Protein AF-0000000069393567 (afdb_homodimer)

Sequence (370 aa):
MKKTCIMVYGRFNPVHIGHANIFGTGLTMSYSIPNSELKIFVSTTQDKGNNPLPYEIKVQMIKDYFPAFRQYIQAEQGETLFTTLEILNAEYDNLILLCGSDRFVHFESVLKKYNGTLYSFDNIDVINMGERGTSPYSSTVMRDAVKRNDIETFSYCLPGNDIKLNMEYFDIISTYMGVKNVIQSMKKTCIMVYGRFNPVHIGHANIFGTGLTMSYSIPNSELKIFVSTTQDKGNNPLPYEIKVQMIKDYFPAFRQYIQAEQGETLFTTLEILNAEYDNLILLCGSDRFVHFESVLKKYNGTLYSFDNIDVINMGERGTSPYSSTVMRDAVKRNDIETFSYCLPGNDIKLNMEYFDIISTYMGVKNVIQS

Structure (mmCIF, N/CA/C/O backbone):
data_AF-0000000069393567-model_v1
#
loop_
_entity.id
_entity.type
_entity.pdbx_description
1 polymer Cytitidyltransferase
#
loop_
_atom_site.group_PDB
_atom_site.id
_atom_site.type_symbol
_atom_site.label_atom_id
_atom_site.label_alt_id
_atom_site.label_comp_id
_atom_site.label_asym_id
_atom_site.label_entity_id
_atom_site.label_seq_id
_atom_site.pdbx_PDB_ins_code
_atom_site.Cartn_x
_atom_site.Cartn_y
_atom_site.Cartn_z
_atom_site.occupancy
_atom_site.B_iso_or_equiv
_atom_site.auth_seq_id
_atom_site.auth_comp_id
_atom_site.auth_asym_id
_atom_site.auth_atom_id
_atom_site.pdbx_PDB_model_num
ATOM 1 N N . MET A 1 1 ? 24.703 7.055 3.318 1 77.69 1 MET A N 1
ATOM 2 C CA . MET A 1 1 ? 23.703 7.047 2.25 1 77.69 1 MET A CA 1
ATOM 3 C C . MET A 1 1 ? 22.562 8 2.564 1 77.69 1 MET A C 1
ATOM 5 O O . MET A 1 1 ? 22.203 8.195 3.73 1 77.69 1 MET A O 1
ATOM 9 N N . LYS A 1 2 ? 22.094 8.836 1.583 1 90.81 2 LYS A N 1
ATOM 10 C CA . LYS A 1 2 ? 21.062 9.844 1.787 1 90.81 2 LYS A CA 1
ATOM 11 C C . LYS A 1 2 ? 19.719 9.195 2.152 1 90.81 2 LYS A C 1
ATOM 13 O O . LYS A 1 2 ? 19.359 8.156 1.597 1 90.81 2 LYS A O 1
ATOM 18 N N . LYS A 1 3 ? 19.172 9.773 3.205 1 96.31 3 LYS A N 1
ATOM 19 C CA . LYS A 1 3 ? 17.891 9.266 3.686 1 96.31 3 LYS A CA 1
ATOM 20 C C . LYS A 1 3 ? 16.734 10.109 3.158 1 96.31 3 LYS A C 1
ATOM 22 O O . LYS A 1 3 ? 16.828 11.344 3.129 1 96.31 3 LYS A O 1
ATOM 27 N N . THR A 1 4 ? 15.688 9.445 2.65 1 97.56 4 THR A N 1
ATOM 28 C CA . THR A 1 4 ? 14.539 10.133 2.086 1 97.56 4 THR A CA 1
ATOM 29 C C . THR A 1 4 ? 13.289 9.867 2.922 1 97.56 4 THR A C 1
ATOM 31 O O . THR A 1 4 ? 13.016 8.727 3.295 1 97.56 4 THR A O 1
ATOM 34 N N . CYS A 1 5 ? 12.562 10.961 3.279 1 98.38 5 CYS A N 1
ATOM 35 C CA . CYS A 1 5 ? 11.258 10.844 3.914 1 98.38 5 CYS A CA 1
ATOM 36 C C . CYS A 1 5 ? 10.141 10.945 2.887 1 98.38 5 CYS A C 1
ATOM 38 O O . CYS A 1 5 ? 10.039 11.945 2.174 1 98.38 5 CYS A O 1
ATOM 40 N N . ILE A 1 6 ? 9.398 9.891 2.762 1 98.19 6 ILE A N 1
ATOM 41 C CA . ILE A 1 6 ? 8.125 9.961 2.055 1 98.19 6 ILE A CA 1
ATOM 42 C C . ILE A 1 6 ? 7.016 10.367 3.025 1 98.19 6 ILE A C 1
ATOM 44 O O . ILE A 1 6 ? 6.625 9.578 3.893 1 98.19 6 ILE A O 1
ATOM 48 N N . MET A 1 7 ? 6.52 11.562 2.82 1 98.12 7 MET A N 1
ATOM 49 C CA . MET A 1 7 ? 5.637 12.148 3.828 1 98.12 7 MET A CA 1
ATOM 50 C C . MET A 1 7 ? 4.211 12.266 3.299 1 98.12 7 MET A C 1
ATOM 52 O O . MET A 1 7 ? 3.996 12.742 2.186 1 98.12 7 MET A O 1
ATOM 56 N N . VAL A 1 8 ? 3.309 11.727 4.07 1 96.44 8 VAL A N 1
ATOM 57 C CA . VAL A 1 8 ? 1.892 12.047 3.928 1 96.44 8 VAL A CA 1
ATOM 58 C C . VAL A 1 8 ? 1.452 12.969 5.062 1 96.44 8 VAL A C 1
ATOM 60 O O . VAL A 1 8 ? 1.708 12.688 6.234 1 96.44 8 VAL A O 1
ATOM 63 N N . TYR A 1 9 ? 0.891 14.125 4.703 1 94.31 9 TYR A N 1
ATOM 64 C CA . TYR A 1 9 ? 0.371 15.086 5.664 1 94.31 9 TYR A CA 1
ATOM 65 C C . TYR A 1 9 ? -1.072 15.453 5.344 1 94.31 9 TYR A C 1
ATOM 67 O O . TYR A 1 9 ? -1.372 15.906 4.234 1 94.31 9 TYR A O 1
ATOM 75 N N . GLY A 1 10 ? -1.938 15.219 6.316 1 92.5 10 GLY A N 1
ATOM 76 C CA . GLY A 1 10 ? -3.338 15.516 6.055 1 92.5 10 GLY A CA 1
ATOM 77 C C . GLY A 1 10 ? -4.102 15.945 7.293 1 92.5 10 GLY A C 1
ATOM 78 O O . GLY A 1 10 ? -3.676 15.664 8.414 1 92.5 10 GLY A O 1
ATOM 79 N N . ARG A 1 11 ? -5.18 16.625 7.031 1 92.44 11 ARG A N 1
ATOM 80 C CA . ARG A 1 11 ? -6.062 17.016 8.125 1 92.44 11 ARG A CA 1
ATOM 81 C C . ARG A 1 11 ? -6.891 15.828 8.609 1 92.44 11 ARG A C 1
ATOM 83 O O . ARG A 1 11 ? -7.199 15.727 9.805 1 92.44 11 ARG A O 1
ATOM 90 N N . PHE A 1 12 ? -7.375 15.008 7.695 1 94.62 12 PHE A N 1
ATOM 91 C CA . PHE A 1 12 ? -8.125 13.797 8.031 1 94.62 12 PHE A CA 1
ATOM 92 C C . PHE A 1 12 ? -9.266 14.117 8.984 1 94.62 12 PHE A C 1
ATOM 94 O O . PHE A 1 12 ? -9.398 13.477 10.031 1 94.62 12 PHE A O 1
ATOM 101 N N . ASN A 1 13 ? -10.156 15.031 8.445 1 96 13 ASN A N 1
ATOM 102 C CA . ASN A 1 13 ? -11.18 15.586 9.328 1 96 13 ASN A CA 1
ATOM 103 C C . ASN A 1 13 ? -12.578 15.336 8.781 1 96 13 ASN A C 1
ATOM 105 O O . ASN A 1 13 ? -13.359 16.281 8.602 1 96 13 ASN A O 1
ATOM 109 N N . PRO A 1 14 ? -12.969 14.117 8.594 1 96.62 14 PRO A N 1
ATOM 110 C CA . PRO A 1 14 ? -12.266 12.891 8.969 1 96.62 14 PRO A CA 1
ATOM 111 C C . PRO A 1 14 ? -11.578 12.219 7.781 1 96.62 14 PRO A C 1
ATOM 113 O O . PRO A 1 14 ? -11.633 12.734 6.66 1 96.62 14 PRO A O 1
ATOM 116 N N . VAL A 1 15 ? -10.844 11.117 8.031 1 95.94 15 VAL A N 1
ATOM 117 C CA . VAL A 1 15 ? -10.281 10.258 7 1 95.94 15 VAL A CA 1
ATOM 118 C C . VAL A 1 15 ? -11.414 9.602 6.203 1 95.94 15 VAL A C 1
ATOM 120 O O . VAL A 1 15 ? -12.508 9.398 6.727 1 95.94 15 VAL A O 1
ATOM 123 N N . HIS A 1 16 ? -11.188 9.305 4.973 1 94.62 16 HIS A N 1
ATOM 124 C CA . HIS A 1 16 ? -12.148 8.633 4.102 1 94.62 16 HIS A CA 1
ATOM 125 C C . HIS A 1 16 ? -11.438 7.719 3.105 1 94.62 16 HIS A C 1
ATOM 127 O O . HIS A 1 16 ? -10.211 7.684 3.051 1 94.62 16 HIS A O 1
ATOM 133 N N . ILE A 1 17 ? -12.227 7.023 2.352 1 92.81 17 ILE A N 1
ATOM 134 C CA . ILE A 1 17 ? -11.734 5.938 1.507 1 92.81 17 ILE A CA 1
ATOM 135 C C . ILE A 1 17 ? -10.781 6.496 0.454 1 92.81 17 ILE A C 1
ATOM 137 O O . ILE A 1 17 ? -9.836 5.82 0.046 1 92.81 17 ILE A O 1
ATOM 141 N N . GLY A 1 18 ? -10.969 7.691 0.024 1 89.75 18 GLY A N 1
ATOM 142 C CA . GLY A 1 18 ? -10.109 8.32 -0.965 1 89.75 18 GLY A CA 1
ATOM 143 C C . GLY A 1 18 ? -8.664 8.438 -0.509 1 89.75 18 GLY A C 1
ATOM 144 O O . GLY A 1 18 ? -7.758 8.578 -1.331 1 89.75 18 GLY A O 1
ATOM 145 N N . HIS A 1 19 ? -8.422 8.328 0.797 1 91.88 19 HIS A N 1
ATOM 146 C CA . HIS A 1 19 ? -7.074 8.469 1.333 1 91.88 19 HIS A CA 1
ATOM 147 C C . HIS A 1 19 ? -6.277 7.184 1.166 1 91.88 19 HIS A C 1
ATOM 149 O O . HIS A 1 19 ? -5.051 7.188 1.296 1 91.88 19 HIS A O 1
ATOM 155 N N . ALA A 1 20 ? -6.879 6.125 0.771 1 91.5 20 ALA A N 1
ATOM 156 C CA . ALA A 1 20 ? -6.188 4.852 0.583 1 91.5 20 ALA A CA 1
ATOM 157 C C . ALA A 1 20 ? -5.113 4.961 -0.495 1 91.5 20 ALA A C 1
ATOM 159 O O . ALA A 1 20 ? -4.027 4.398 -0.355 1 91.5 20 ALA A O 1
ATOM 160 N N . ASN A 1 21 ? -5.453 5.676 -1.478 1 90.94 21 ASN A N 1
ATOM 161 C CA . ASN A 1 21 ? -4.52 5.797 -2.594 1 90.94 21 ASN A CA 1
ATOM 162 C C . ASN A 1 21 ? -3.23 6.5 -2.172 1 90.94 21 ASN A C 1
ATOM 164 O O . ASN A 1 21 ? -2.137 6.082 -2.557 1 90.94 21 ASN A O 1
ATOM 168 N N . ILE A 1 22 ? -3.367 7.508 -1.442 1 93.25 22 ILE A N 1
ATOM 169 C CA . ILE A 1 22 ? -2.18 8.25 -1.029 1 93.25 22 ILE A CA 1
ATOM 170 C C . ILE A 1 22 ? -1.352 7.402 -0.065 1 93.25 22 ILE A C 1
ATOM 172 O O . ILE A 1 22 ? -0.122 7.371 -0.157 1 93.25 22 ILE A O 1
ATOM 176 N N . PHE A 1 23 ? -2.02 6.676 0.877 1 95.25 23 PHE A N 1
ATOM 177 C CA . PHE A 1 23 ? -1.316 5.773 1.782 1 95.25 23 PHE A CA 1
ATOM 178 C C . PHE A 1 23 ? -0.594 4.68 1.004 1 95.25 23 PHE A C 1
ATOM 180 O O . PHE A 1 23 ? 0.596 4.441 1.22 1 95.25 23 PHE A O 1
ATOM 187 N N . GLY A 1 24 ? -1.308 4.121 0.061 1 94.19 24 GLY A N 1
ATOM 188 C CA . GLY A 1 24 ? -0.747 3.041 -0.735 1 94.19 24 GLY A CA 1
ATOM 189 C C . GLY A 1 24 ? 0.433 3.477 -1.584 1 94.19 24 GLY A C 1
ATOM 190 O O . GLY A 1 24 ? 1.447 2.777 -1.65 1 94.19 24 GLY A O 1
ATOM 191 N N . THR A 1 25 ? 0.288 4.605 -2.184 1 93.81 25 THR A N 1
ATOM 192 C CA . THR A 1 25 ? 1.373 5.152 -2.992 1 93.81 25 THR A CA 1
ATOM 193 C C . THR A 1 25 ? 2.607 5.414 -2.133 1 93.81 25 THR A C 1
ATOM 195 O O . THR A 1 25 ? 3.725 5.059 -2.518 1 93.81 25 THR A O 1
ATOM 198 N N . GLY A 1 26 ? 2.381 5.98 -1.011 1 96.56 26 GLY A N 1
ATOM 199 C CA . GLY A 1 26 ? 3.488 6.223 -0.099 1 96.56 26 GLY A CA 1
ATOM 200 C C . GLY A 1 26 ? 4.219 4.953 0.302 1 96.56 26 GLY A C 1
ATOM 201 O O . GLY A 1 26 ? 5.449 4.91 0.29 1 96.56 26 GLY A O 1
ATOM 202 N N . LEU A 1 27 ? 3.439 4.012 0.595 1 95.69 27 LEU A N 1
ATOM 203 C CA . LEU A 1 27 ? 4.023 2.736 0.997 1 95.69 27 LEU A CA 1
ATOM 204 C C . LEU A 1 27 ? 4.828 2.123 -0.144 1 95.69 27 LEU A C 1
ATOM 206 O O . LEU A 1 27 ? 5.965 1.688 0.056 1 95.69 27 LEU A O 1
ATOM 210 N N . THR A 1 28 ? 4.305 2.156 -1.301 1 93.5 28 THR A N 1
ATOM 211 C CA . THR A 1 28 ? 4.973 1.607 -2.479 1 93.5 28 THR A CA 1
ATOM 212 C C . THR A 1 28 ? 6.285 2.338 -2.746 1 93.5 28 THR A C 1
ATOM 214 O O . THR A 1 28 ? 7.312 1.705 -2.994 1 93.5 28 THR A O 1
ATOM 217 N N . MET A 1 29 ? 6.262 3.562 -2.629 1 94.81 29 MET A N 1
ATOM 218 C CA . MET A 1 29 ? 7.461 4.367 -2.846 1 94.81 29 MET A CA 1
ATOM 219 C C . MET A 1 29 ? 8.531 4.039 -1.81 1 94.81 29 MET A C 1
ATOM 221 O O . MET A 1 29 ? 9.719 3.998 -2.131 1 94.81 29 MET A O 1
ATOM 225 N N . SER A 1 30 ? 8.117 3.791 -0.596 1 95.69 30 SER A N 1
ATOM 226 C CA . SER A 1 30 ? 9.078 3.521 0.47 1 95.69 30 SER A CA 1
ATOM 227 C C . SER A 1 30 ? 9.828 2.217 0.223 1 95.69 30 SER A C 1
ATOM 229 O O . SER A 1 30 ? 10.938 2.025 0.729 1 95.69 30 SER A O 1
ATOM 231 N N . TYR A 1 31 ? 9.297 1.363 -0.589 1 92.06 31 TYR A N 1
ATOM 232 C CA . TYR A 1 31 ? 9.961 0.116 -0.945 1 92.06 31 TYR A CA 1
ATOM 233 C C . TYR A 1 31 ? 10.812 0.289 -2.197 1 92.06 31 TYR A C 1
ATOM 235 O O . TYR A 1 31 ? 11.812 -0.414 -2.381 1 92.06 31 TYR A O 1
ATOM 243 N N . SER A 1 32 ? 10.477 1.235 -2.994 1 89.81 32 SER A N 1
ATOM 244 C CA . SER A 1 32 ? 11.086 1.356 -4.316 1 89.81 32 SER A CA 1
ATOM 245 C C . SER A 1 32 ? 12.258 2.332 -4.297 1 89.81 32 SER A C 1
ATOM 247 O O . SER A 1 32 ? 13.109 2.307 -5.191 1 89.81 32 SER A O 1
ATOM 249 N N . ILE A 1 33 ? 12.227 3.191 -3.326 1 90 33 ILE A N 1
ATOM 250 C CA . ILE A 1 33 ? 13.297 4.172 -3.18 1 90 33 ILE A CA 1
ATOM 251 C C . ILE A 1 33 ? 14.242 3.738 -2.061 1 90 33 ILE A C 1
ATOM 253 O O . ILE A 1 33 ? 13.828 3.611 -0.905 1 90 33 ILE A O 1
ATOM 257 N N . PRO A 1 34 ? 15.508 3.545 -2.443 1 87.19 34 PRO A N 1
ATOM 258 C CA . PRO A 1 34 ? 16.453 3.076 -1.428 1 87.19 34 PRO A CA 1
ATOM 259 C C . PRO A 1 34 ? 16.562 4.031 -0.243 1 87.19 34 PRO A C 1
ATOM 261 O O . PRO A 1 34 ? 16.531 5.25 -0.423 1 87.19 34 PRO A O 1
ATOM 264 N N . ASN A 1 35 ? 16.656 3.504 0.916 1 92.19 35 ASN A N 1
ATOM 265 C CA . ASN A 1 35 ? 16.875 4.234 2.162 1 92.19 35 ASN A CA 1
ATOM 266 C C . ASN A 1 35 ? 15.789 5.277 2.398 1 92.19 35 ASN A C 1
ATOM 268 O O . ASN A 1 35 ? 16.094 6.434 2.701 1 92.19 35 ASN A O 1
ATOM 272 N N . SER A 1 36 ? 14.586 4.871 2.148 1 95.19 36 SER A N 1
ATOM 273 C CA . SER A 1 36 ? 13.445 5.762 2.35 1 95.19 36 SER A CA 1
ATOM 274 C C . SER A 1 36 ? 12.469 5.191 3.367 1 95.19 36 SER A C 1
ATOM 276 O O . SER A 1 36 ? 12.5 3.994 3.662 1 95.19 36 SER A O 1
ATOM 278 N N . GLU A 1 37 ? 11.656 6.117 3.998 1 96.44 37 GLU A N 1
ATOM 279 C CA . GLU A 1 37 ? 10.648 5.742 4.988 1 96.44 37 GLU A CA 1
ATOM 280 C C . GLU A 1 37 ? 9.344 6.5 4.762 1 96.44 37 GLU A C 1
ATOM 282 O O . GLU A 1 37 ? 9.352 7.691 4.453 1 96.44 37 GLU A O 1
ATOM 287 N N . LEU A 1 38 ? 8.281 5.742 4.902 1 97.69 38 LEU A N 1
ATOM 288 C CA . LEU A 1 38 ? 6.977 6.391 4.898 1 97.69 38 LEU A CA 1
ATOM 289 C C . LEU A 1 38 ? 6.633 6.93 6.281 1 97.69 38 LEU A C 1
ATOM 291 O O . LEU A 1 38 ? 6.801 6.23 7.285 1 97.69 38 LEU A O 1
ATOM 295 N N . LYS A 1 39 ? 6.242 8.195 6.328 1 98.44 39 LYS A N 1
ATOM 296 C CA . LYS A 1 39 ? 5.719 8.805 7.543 1 98.44 39 LYS A CA 1
ATOM 297 C C . LYS A 1 39 ? 4.383 9.5 7.281 1 98.44 39 LYS A C 1
ATOM 299 O O . LYS A 1 39 ? 4.27 10.32 6.367 1 98.44 39 LYS A O 1
ATOM 304 N N . ILE A 1 40 ? 3.383 9.117 8.086 1 98.12 40 ILE A N 1
ATOM 305 C CA . ILE A 1 40 ? 2.059 9.719 7.961 1 98.12 40 ILE A CA 1
ATOM 306 C C . ILE A 1 40 ? 1.802 10.648 9.141 1 98.12 40 ILE A C 1
ATOM 308 O O . ILE A 1 40 ? 1.833 10.219 10.297 1 98.12 40 ILE A O 1
ATOM 312 N N . PHE A 1 41 ? 1.566 11.898 8.852 1 97.62 41 PHE A N 1
ATOM 313 C CA . PHE A 1 41 ? 1.308 12.898 9.875 1 97.62 41 PHE A CA 1
ATOM 314 C C . PHE A 1 41 ? -0.127 13.406 9.789 1 97.62 41 PHE A C 1
ATOM 316 O O . PHE A 1 41 ? -0.625 13.688 8.695 1 97.62 41 PHE A O 1
ATOM 323 N N . VAL A 1 42 ? -0.744 13.516 10.938 1 96.88 42 VAL A N 1
ATOM 324 C CA . VAL A 1 42 ? -2.102 14.031 11.078 1 96.88 42 VAL A CA 1
ATOM 325 C C . VAL A 1 42 ? -2.062 15.43 11.688 1 96.88 42 VAL A C 1
ATOM 327 O O . VAL A 1 42 ? -1.455 15.633 12.742 1 96.88 42 VAL A O 1
ATOM 330 N N . SER A 1 43 ? -2.654 16.375 10.977 1 95.06 43 SER A N 1
ATOM 331 C CA . SER A 1 43 ? -2.67 17.75 11.477 1 95.06 43 SER A CA 1
ATOM 332 C C . SER A 1 43 ? -3.305 17.812 12.867 1 95.06 43 SER A C 1
ATOM 334 O O . SER A 1 43 ? -4.309 17.156 13.133 1 95.06 43 SER A O 1
ATOM 336 N N . THR A 1 44 ? -2.758 18.703 13.711 1 95.38 44 THR A N 1
ATOM 337 C CA . THR A 1 44 ? -3.273 18.875 15.062 1 95.38 44 THR A CA 1
ATOM 338 C C . THR A 1 44 ? -4.305 20 15.117 1 95.38 44 THR A C 1
ATOM 340 O O . THR A 1 44 ? -4.906 20.25 16.156 1 95.38 44 THR A O 1
ATOM 343 N N . THR A 1 45 ? -4.539 20.609 14.023 1 92.31 45 THR A N 1
ATOM 344 C CA . THR A 1 4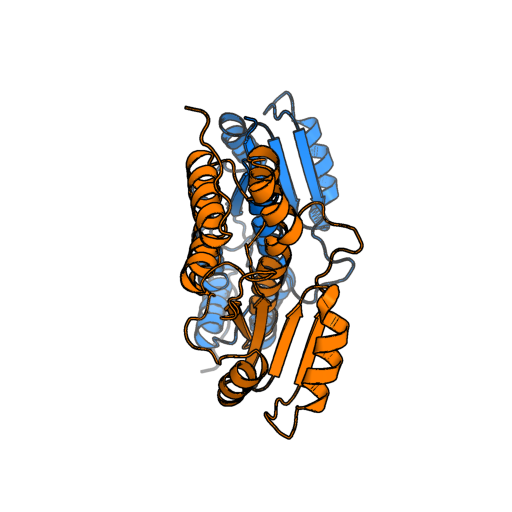5 ? -5.465 21.734 13.969 1 92.31 45 THR A CA 1
ATOM 345 C C . THR A 1 45 ? -6.883 21.297 14.305 1 92.31 45 THR A C 1
ATOM 347 O O . THR A 1 45 ? -7.344 20.25 13.836 1 92.31 45 THR A O 1
ATOM 350 N N . GLN A 1 46 ? -7.449 22.047 15.211 1 94.19 46 GLN A N 1
ATOM 351 C CA . GLN A 1 46 ? -8.852 21.844 15.547 1 94.19 46 GLN A CA 1
ATOM 352 C C . GLN A 1 46 ? -9.602 23.172 15.641 1 94.19 46 GLN A C 1
ATOM 354 O O . GLN A 1 46 ? -9.141 24.094 16.312 1 94.19 46 GLN A O 1
ATOM 359 N N . ASP A 1 47 ? -10.68 23.266 14.938 1 91.25 47 ASP A N 1
ATOM 360 C CA . ASP A 1 47 ? -11.555 24.422 15.023 1 91.25 47 ASP A CA 1
ATOM 361 C C . ASP A 1 47 ? -13.016 24.031 14.836 1 91.25 47 ASP A C 1
ATOM 363 O O . ASP A 1 47 ? -13.32 22.875 14.523 1 91.25 47 ASP A O 1
ATOM 367 N N . LYS A 1 48 ? -13.953 24.953 15.039 1 83.75 48 LYS A N 1
ATOM 368 C CA . LYS A 1 48 ? -15.383 24.656 15.016 1 83.75 48 LYS A CA 1
ATOM 369 C C . LYS A 1 48 ? -15.898 24.547 13.586 1 83.75 48 LYS A C 1
ATOM 371 O O . LYS A 1 48 ? -17.031 24.078 13.359 1 83.75 48 LYS A O 1
ATOM 376 N N . GLY A 1 49 ? -15.133 24.844 12.648 1 85.06 49 GLY A N 1
ATOM 377 C CA . GLY A 1 49 ? -15.562 24.828 11.266 1 85.06 49 GLY A CA 1
ATOM 378 C C . GLY A 1 49 ? -15.07 23.625 10.492 1 85.06 49 GLY A C 1
ATOM 379 O O . GLY A 1 49 ? -15.617 22.531 10.633 1 85.06 49 GLY A O 1
ATOM 380 N N . ASN A 1 50 ? -14.008 23.828 9.812 1 86.56 50 ASN A N 1
ATOM 381 C CA . ASN A 1 50 ? -13.539 22.828 8.859 1 86.56 50 ASN A CA 1
ATOM 382 C C . ASN A 1 50 ? -12.711 21.75 9.547 1 86.56 50 ASN A C 1
ATOM 384 O O . ASN A 1 50 ? -12.445 20.703 8.961 1 86.56 50 ASN A O 1
ATOM 388 N N . ASN A 1 51 ? -12.391 21.953 10.789 1 94.56 51 ASN A N 1
ATOM 389 C CA . ASN A 1 51 ? -11.562 21 11.516 1 94.56 51 ASN A CA 1
ATOM 390 C C . ASN A 1 51 ? -12.141 20.703 12.898 1 94.56 51 ASN A C 1
ATOM 392 O O . ASN A 1 51 ? -11.477 20.922 13.914 1 94.56 51 ASN A O 1
ATOM 396 N N . PRO A 1 52 ? -13.227 20.094 12.938 1 95.69 52 PRO A N 1
ATOM 397 C CA . PRO A 1 52 ? -13.906 19.922 14.219 1 95.69 52 PRO A CA 1
ATOM 398 C C . PRO A 1 52 ? -13.297 18.797 15.062 1 95.69 52 PRO A C 1
ATOM 400 O O . PRO A 1 52 ? -13.5 18.75 16.281 1 95.69 52 PRO A O 1
ATOM 403 N N . LEU A 1 53 ? -12.562 17.906 14.531 1 97.5 53 LEU A N 1
ATOM 404 C CA . LEU A 1 53 ? -12.164 16.703 15.242 1 97.5 53 LEU A CA 1
ATOM 405 C C . LEU A 1 53 ? -10.836 16.906 15.969 1 97.5 53 LEU A C 1
ATOM 407 O O . LEU A 1 53 ? -9.906 17.5 15.414 1 97.5 53 LEU A O 1
ATOM 411 N N . PRO A 1 54 ? -10.781 16.438 17.25 1 97.12 54 PRO A N 1
ATOM 412 C CA . PRO A 1 54 ? -9.477 16.438 17.922 1 97.12 54 PRO A CA 1
ATOM 413 C C . PRO A 1 54 ? -8.492 15.461 17.266 1 97.12 54 PRO A C 1
ATOM 415 O O . PRO A 1 54 ? -8.906 14.508 16.609 1 97.12 54 PRO A O 1
ATOM 418 N N . TYR A 1 55 ? -7.219 15.711 17.516 1 97.38 55 TYR A N 1
ATOM 419 C CA . TYR A 1 55 ? -6.109 14.938 16.969 1 97.38 55 TYR A CA 1
ATOM 420 C C . TYR A 1 55 ? -6.289 13.453 17.234 1 97.38 55 TYR A C 1
ATOM 422 O O . TYR A 1 55 ? -6.172 12.625 16.328 1 97.38 55 TYR A O 1
ATOM 430 N N . GLU A 1 56 ? -6.695 13.109 18.453 1 97.75 56 GLU A N 1
ATOM 431 C CA . GLU A 1 56 ? -6.746 11.719 18.891 1 97.75 56 GLU A CA 1
ATOM 432 C C . GLU A 1 56 ? -7.816 10.938 18.125 1 97.75 56 GLU A C 1
ATOM 434 O O . GLU A 1 56 ? -7.629 9.758 17.812 1 97.75 56 GLU A O 1
ATOM 439 N N . ILE A 1 57 ? -8.898 11.617 17.828 1 98.06 57 ILE A N 1
ATOM 440 C CA . ILE A 1 57 ? -9.992 10.961 17.109 1 98.06 57 ILE A CA 1
ATOM 441 C C . ILE A 1 57 ? -9.586 10.719 15.664 1 98.06 57 ILE A C 1
ATOM 443 O O . ILE A 1 57 ? -9.844 9.641 15.109 1 98.06 57 ILE A O 1
ATOM 447 N N . LYS A 1 58 ? -8.938 11.688 15.055 1 98 58 LYS A N 1
ATOM 448 C CA . LYS A 1 58 ? -8.469 11.547 13.68 1 98 58 LYS A CA 1
ATOM 449 C C . LYS A 1 58 ? -7.512 10.375 13.539 1 98 58 LYS A C 1
ATOM 451 O O . LYS A 1 58 ? -7.66 9.539 12.641 1 98 58 LYS A O 1
ATOM 456 N N . VAL A 1 59 ? -6.609 10.258 14.469 1 98.44 59 VAL A N 1
ATOM 457 C CA . VAL A 1 59 ? -5.602 9.195 14.453 1 98.44 59 VAL A CA 1
ATOM 458 C C . VAL A 1 59 ? -6.277 7.84 14.633 1 98.44 59 VAL A C 1
ATOM 460 O O . VAL A 1 59 ? -5.988 6.895 13.898 1 98.44 59 VAL A O 1
ATOM 463 N N . GLN A 1 60 ? -7.152 7.793 15.602 1 98.44 60 GLN A N 1
ATOM 464 C CA . GLN A 1 60 ? -7.824 6.531 15.883 1 98.44 60 GLN A CA 1
ATOM 465 C C . GLN A 1 60 ? -8.648 6.066 14.688 1 98.44 60 GLN A C 1
ATOM 467 O O . GLN A 1 60 ? -8.688 4.875 14.375 1 98.44 60 GLN A O 1
ATOM 472 N N . MET A 1 61 ? -9.297 6.992 14.039 1 98.38 61 MET A N 1
ATOM 473 C CA . MET A 1 61 ? -10.117 6.637 12.883 1 98.38 61 MET A CA 1
ATOM 474 C C . MET A 1 61 ? -9.258 6.047 11.766 1 98.38 61 MET A C 1
ATOM 476 O O . MET A 1 61 ? -9.656 5.078 11.117 1 98.38 61 MET A O 1
ATOM 480 N N . ILE A 1 62 ? -8.102 6.582 11.531 1 98.12 62 ILE A N 1
ATOM 481 C CA . ILE A 1 62 ? -7.203 6.031 10.523 1 98.12 62 ILE A CA 1
ATOM 482 C C . ILE A 1 62 ? -6.809 4.605 10.906 1 98.12 62 ILE A C 1
ATOM 484 O O . ILE A 1 62 ? -6.863 3.695 10.078 1 98.12 62 ILE A O 1
ATOM 488 N N . LYS A 1 63 ? -6.453 4.441 12.156 1 97.81 63 LYS A N 1
ATOM 489 C CA . LYS A 1 63 ? -6.02 3.129 12.625 1 97.81 63 LYS A CA 1
ATOM 490 C C . LYS A 1 63 ? -7.133 2.098 12.477 1 97.81 63 LYS A C 1
ATOM 492 O O . LYS A 1 63 ? -6.875 0.936 12.156 1 97.81 63 LYS A O 1
ATOM 497 N N . ASP A 1 64 ? -8.344 2.52 12.68 1 97.38 64 ASP A N 1
ATOM 498 C CA . ASP A 1 64 ? -9.477 1.6 12.625 1 97.38 64 ASP A CA 1
ATOM 499 C C . ASP A 1 64 ? -9.82 1.229 11.188 1 97.38 64 ASP A C 1
ATOM 501 O O . ASP A 1 64 ? -10.125 0.071 10.898 1 97.38 64 ASP A O 1
ATOM 505 N N . TYR A 1 65 ? -9.812 2.209 10.305 1 96.81 65 TYR A N 1
ATOM 506 C CA . TYR A 1 65 ? -10.312 1.972 8.961 1 96.81 65 TYR A CA 1
ATOM 507 C C . TYR A 1 65 ? -9.188 1.557 8.023 1 96.81 65 TYR A C 1
ATOM 509 O O . TYR A 1 65 ? -9.438 0.965 6.969 1 96.81 65 TYR A O 1
ATOM 517 N N . PHE A 1 66 ? -7.977 1.917 8.344 1 96.25 66 PHE A N 1
ATOM 518 C CA . PHE A 1 66 ? -6.809 1.587 7.535 1 96.25 66 PHE A CA 1
ATOM 519 C C . PHE A 1 66 ? -5.727 0.938 8.391 1 96.25 66 PHE A C 1
ATOM 521 O O . PHE A 1 66 ? -4.602 1.437 8.461 1 96.25 66 PHE A O 1
ATOM 528 N N . PRO A 1 67 ? -5.988 -0.225 8.898 1 94.38 67 PRO A N 1
ATOM 529 C CA . PRO A 1 67 ? -5.094 -0.816 9.898 1 94.38 67 PRO A CA 1
ATOM 530 C C . PRO A 1 67 ? -3.717 -1.151 9.328 1 94.38 67 PRO A C 1
ATOM 532 O O . PRO A 1 67 ? -2.734 -1.195 10.07 1 94.38 67 PRO A O 1
ATOM 535 N N . ALA A 1 68 ? -3.607 -1.373 8.086 1 92.69 68 ALA A N 1
ATOM 536 C CA . ALA A 1 68 ? -2.326 -1.716 7.477 1 92.69 68 ALA A CA 1
ATOM 537 C C . ALA A 1 68 ? -1.329 -0.568 7.613 1 92.69 68 ALA A C 1
ATOM 539 O O . ALA A 1 68 ? -0.12 -0.769 7.48 1 92.69 68 ALA A O 1
ATOM 540 N N . PHE A 1 69 ? -1.834 0.607 7.93 1 96.12 69 PHE A N 1
ATOM 541 C CA . PHE A 1 69 ? -0.957 1.771 7.914 1 96.12 69 PHE A CA 1
ATOM 542 C C . PHE A 1 69 ? -0.719 2.289 9.328 1 96.12 69 PHE A C 1
ATOM 544 O O . PHE A 1 69 ? -0.101 3.34 9.516 1 96.12 69 PHE A O 1
ATOM 551 N N . ARG A 1 70 ? -1.101 1.552 10.328 1 95.88 70 ARG A N 1
ATOM 552 C CA . ARG A 1 70 ? -1.021 1.956 11.734 1 95.88 70 ARG A CA 1
ATOM 553 C C . ARG A 1 70 ? 0.408 2.324 12.117 1 95.88 70 ARG A C 1
ATOM 555 O O . ARG A 1 70 ? 0.639 3.348 12.766 1 95.88 70 ARG A O 1
ATOM 562 N N . GLN A 1 71 ? 1.339 1.535 11.672 1 95.5 71 GLN A N 1
ATOM 563 C CA . GLN A 1 71 ? 2.711 1.679 12.141 1 95.5 71 GLN A CA 1
ATOM 564 C C . GLN A 1 71 ? 3.393 2.883 11.5 1 95.5 71 GLN A C 1
ATOM 566 O O . GLN A 1 71 ? 4.477 3.287 11.922 1 95.5 71 GLN A O 1
ATOM 571 N N . TYR A 1 72 ? 2.725 3.455 10.539 1 97.31 72 TYR A N 1
ATOM 572 C CA . TYR A 1 72 ? 3.359 4.539 9.797 1 97.31 72 TYR A CA 1
ATOM 573 C C . TYR A 1 72 ? 2.873 5.895 10.289 1 97.31 72 TYR A C 1
ATOM 575 O O . TYR A 1 72 ? 3.395 6.938 9.883 1 97.31 72 TYR A O 1
ATOM 583 N N . ILE A 1 73 ? 1.888 5.926 11.164 1 98.31 73 ILE A N 1
ATOM 584 C CA . ILE A 1 73 ? 1.365 7.164 11.727 1 98.31 73 ILE A CA 1
ATOM 585 C C . ILE A 1 73 ? 2.324 7.688 12.797 1 98.31 73 ILE A C 1
ATOM 587 O O . ILE A 1 73 ? 2.723 6.953 13.703 1 98.31 73 ILE A O 1
ATOM 591 N N . GLN A 1 74 ? 2.633 8.953 12.688 1 98.06 74 GLN A N 1
ATOM 592 C CA . GLN A 1 74 ? 3.619 9.555 13.578 1 98.06 74 GLN A CA 1
ATOM 593 C C . GLN A 1 74 ? 2.941 10.328 14.703 1 98.06 74 GLN A C 1
ATOM 595 O O . GLN A 1 74 ? 2.025 11.117 14.461 1 98.06 74 GLN A O 1
ATOM 600 N N . ALA A 1 75 ? 3.449 10.086 15.867 1 95.62 75 ALA A N 1
ATOM 601 C CA . ALA A 1 75 ? 2.959 10.836 17.016 1 95.62 75 ALA A CA 1
ATOM 602 C C . ALA A 1 75 ? 3.779 12.102 17.234 1 95.62 75 ALA A C 1
ATOM 604 O O . ALA A 1 75 ? 3.229 13.156 17.562 1 95.62 75 ALA A O 1
ATOM 605 N N . GLU A 1 76 ? 5.074 12.023 17.094 1 95.81 76 GLU A N 1
ATOM 606 C CA . GLU A 1 76 ? 5.957 13.172 17.281 1 95.81 76 GLU A CA 1
ATOM 607 C C . GLU A 1 76 ? 5.953 14.07 16.031 1 95.81 76 GLU A C 1
ATOM 609 O O . GLU A 1 76 ? 6.391 13.648 14.961 1 95.81 76 GLU A O 1
ATOM 614 N N . GLN A 1 77 ? 5.5 15.25 16.219 1 97 77 GLN A N 1
ATOM 615 C CA . GLN A 1 77 ? 5.414 16.234 15.141 1 97 77 GLN A CA 1
ATOM 616 C C . GLN A 1 77 ? 5.348 17.656 15.688 1 97 77 GLN A C 1
ATOM 618 O O . GLN A 1 77 ? 5.18 17.859 16.891 1 97 77 GLN A O 1
ATOM 623 N N . GLY A 1 78 ? 5.574 18.625 14.758 1 95.69 78 GLY A N 1
ATOM 624 C CA . GLY A 1 78 ? 5.344 20.016 15.109 1 95.69 78 GLY A CA 1
ATOM 625 C C . GLY A 1 78 ? 3.879 20.422 15.055 1 95.69 78 GLY A C 1
ATOM 626 O O . GLY A 1 78 ? 3.029 19.609 14.664 1 95.69 78 GLY A O 1
ATOM 627 N N . GLU A 1 79 ? 3.613 21.656 15.422 1 93.31 79 GLU A N 1
ATOM 628 C CA . GLU A 1 79 ? 2.248 22.172 15.422 1 93.31 79 GLU A CA 1
ATOM 629 C C . GLU A 1 79 ? 1.741 22.375 13.992 1 93.31 79 GLU A C 1
ATOM 631 O O . GLU A 1 79 ? 0.534 22.344 13.75 1 93.31 79 GLU A O 1
ATOM 636 N N . THR A 1 80 ? 2.682 22.672 13.156 1 93.44 80 THR A N 1
ATOM 637 C CA . THR A 1 80 ? 2.346 22.922 11.758 1 93.44 80 THR A CA 1
ATOM 638 C C . THR A 1 80 ? 3.172 22.031 10.844 1 93.44 80 THR A C 1
ATOM 640 O O . THR A 1 80 ? 4.094 21.344 11.289 1 93.44 80 THR A O 1
ATOM 643 N N . LEU A 1 81 ? 2.818 22 9.562 1 93.19 81 LEU A N 1
ATOM 644 C CA . LEU A 1 81 ? 3.609 21.297 8.555 1 93.19 81 LEU A CA 1
ATOM 645 C C . LEU A 1 81 ? 5.059 21.766 8.586 1 93.19 81 LEU A C 1
ATOM 647 O O . LEU A 1 81 ? 5.98 20.953 8.578 1 93.19 81 LEU A O 1
ATOM 651 N N . PHE A 1 82 ? 5.27 23.078 8.766 1 93.94 82 PHE A N 1
ATOM 652 C CA . PHE A 1 82 ? 6.605 23.641 8.672 1 93.94 82 PHE A CA 1
ATOM 653 C C . PHE A 1 82 ? 7.449 23.25 9.883 1 93.94 82 PHE A C 1
ATOM 655 O O . PHE A 1 82 ? 8.617 22.891 9.734 1 93.94 82 PHE A O 1
ATOM 662 N N . THR A 1 83 ? 6.844 23.328 11.039 1 95.81 83 THR A N 1
ATOM 663 C CA . THR A 1 83 ? 7.594 22.938 12.227 1 95.81 83 THR A CA 1
ATOM 664 C C . THR A 1 83 ? 7.875 21.438 12.211 1 95.81 83 THR A C 1
ATOM 666 O O . THR A 1 83 ? 8.898 20.984 12.727 1 95.81 83 THR A O 1
ATOM 669 N N . THR A 1 84 ? 6.957 20.688 11.586 1 97.19 84 THR A N 1
ATOM 670 C CA . THR A 1 84 ? 7.191 19.25 11.406 1 97.19 84 THR A CA 1
ATOM 671 C C . THR A 1 84 ? 8.375 19.016 10.469 1 97.19 84 THR A C 1
ATOM 673 O O . THR A 1 84 ? 9.211 18.156 10.727 1 97.19 84 THR A O 1
ATOM 676 N N . LEU A 1 85 ? 8.461 19.812 9.422 1 97.44 85 LEU A N 1
ATOM 677 C CA . LEU A 1 85 ? 9.547 19.688 8.461 1 97.44 85 LEU A CA 1
ATOM 678 C C . LEU A 1 85 ? 10.891 20.031 9.102 1 97.44 85 LEU A C 1
ATOM 680 O O . LEU A 1 85 ? 11.914 19.422 8.781 1 97.44 85 LEU A O 1
ATOM 684 N N . GLU A 1 86 ? 10.883 20.953 10.031 1 96.88 86 GLU A N 1
ATOM 685 C CA . GLU A 1 86 ? 12.094 21.281 10.773 1 96.88 86 GLU A CA 1
ATOM 686 C C . GLU A 1 86 ? 12.602 20.078 11.562 1 96.88 86 GLU A C 1
ATOM 688 O O . GLU A 1 86 ? 13.797 19.781 11.57 1 96.88 86 GLU A O 1
ATOM 693 N N . ILE A 1 87 ? 11.664 19.453 12.141 1 97.44 87 ILE A N 1
ATOM 694 C CA . ILE A 1 87 ? 12 18.266 12.922 1 97.44 87 ILE A CA 1
ATOM 695 C C . ILE A 1 87 ? 12.539 17.172 11.992 1 97.44 87 ILE A C 1
ATOM 697 O O . ILE A 1 87 ? 13.562 16.547 12.289 1 97.44 87 ILE A O 1
ATOM 701 N N . LEU A 1 88 ? 11.945 16.938 10.836 1 97.88 88 LEU A N 1
ATOM 702 C CA . LEU A 1 88 ? 12.305 15.883 9.906 1 97.88 88 LEU A CA 1
ATOM 703 C C . LEU A 1 88 ? 13.672 16.156 9.273 1 97.88 88 LEU A C 1
ATOM 705 O O . LEU A 1 88 ? 14.422 15.219 8.984 1 97.88 88 LEU A O 1
ATOM 709 N N . ASN A 1 89 ? 13.945 17.406 9.102 1 97.69 89 ASN A N 1
ATOM 710 C CA . ASN A 1 89 ? 15.195 17.781 8.438 1 97.69 89 ASN A CA 1
ATOM 711 C C . ASN A 1 89 ? 16.406 17.375 9.266 1 97.69 89 ASN A C 1
ATOM 713 O O . ASN A 1 89 ? 17.516 17.234 8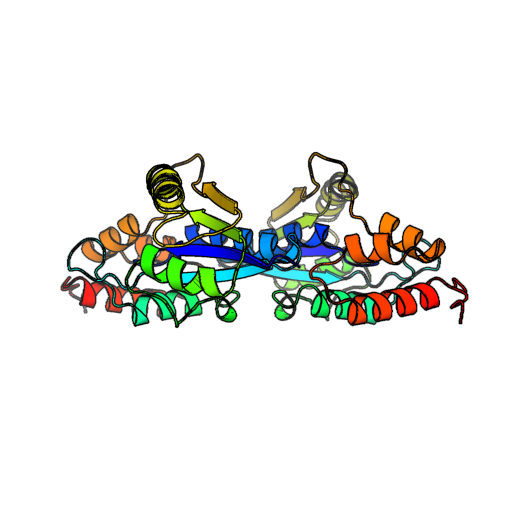.734 1 97.69 89 ASN A O 1
ATOM 717 N N . ALA A 1 90 ? 16.266 17.109 10.531 1 96.38 90 ALA A N 1
ATOM 718 C CA . ALA A 1 90 ? 17.344 16.625 11.391 1 96.38 90 ALA A CA 1
ATOM 719 C C . ALA A 1 90 ? 17.688 15.18 11.078 1 96.38 90 ALA A C 1
ATOM 721 O O . ALA A 1 90 ? 18.797 14.719 11.344 1 96.38 90 ALA A O 1
ATOM 722 N N . GLU A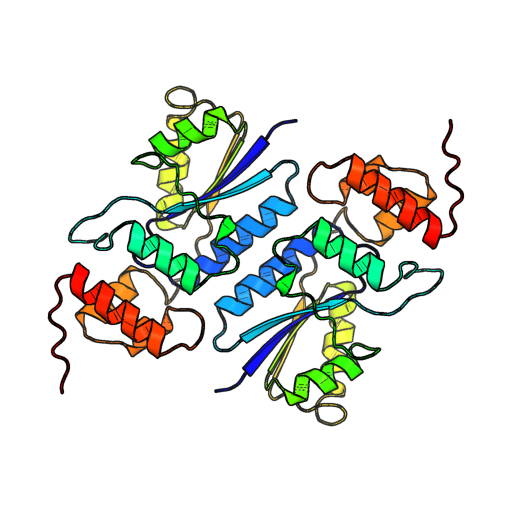 1 91 ? 16.734 14.516 10.438 1 96.81 91 GLU A N 1
ATOM 723 C CA . GLU A 1 91 ? 16.891 13.078 10.273 1 96.81 91 GLU A CA 1
ATOM 724 C C . GLU A 1 91 ? 16.969 12.695 8.797 1 96.81 91 GLU A C 1
ATOM 726 O O . GLU A 1 91 ? 17.547 11.664 8.453 1 96.81 91 GLU A O 1
ATOM 731 N N . TYR A 1 92 ? 16.469 13.484 7.945 1 98.06 92 TYR A N 1
ATOM 732 C CA . TYR A 1 92 ? 16.359 13.133 6.531 1 98.06 92 TYR A CA 1
ATOM 733 C C . TYR A 1 92 ? 17.047 14.18 5.66 1 98.06 92 TYR A C 1
ATOM 735 O O . TYR A 1 92 ? 17 15.375 5.965 1 98.06 92 TYR A O 1
ATOM 743 N N . ASP A 1 93 ? 17.562 13.656 4.605 1 98.31 93 ASP A N 1
ATOM 744 C CA . ASP A 1 93 ? 18.234 14.523 3.643 1 98.31 93 ASP A CA 1
ATOM 745 C C . ASP A 1 93 ? 17.266 14.992 2.559 1 98.31 93 ASP A C 1
ATOM 747 O O . ASP A 1 93 ? 17.422 16.094 2.021 1 98.31 93 ASP A O 1
ATOM 751 N N . ASN A 1 94 ? 16.375 14.164 2.207 1 98.12 94 ASN A N 1
ATOM 752 C CA . ASN A 1 94 ? 15.422 14.422 1.13 1 98.12 94 ASN A CA 1
ATOM 753 C C . ASN A 1 94 ? 13.977 14.273 1.606 1 98.12 94 ASN A C 1
ATOM 755 O O . ASN A 1 94 ? 13.703 13.523 2.547 1 98.12 94 ASN A O 1
ATOM 759 N N . LEU A 1 95 ? 13.086 15.062 0.907 1 98 95 LEU A N 1
ATOM 760 C CA . LEU A 1 95 ? 11.664 15.016 1.23 1 98 95 LEU A CA 1
ATOM 761 C C . LEU A 1 95 ? 10.828 14.812 -0.028 1 98 95 LEU A C 1
ATOM 763 O O . LEU A 1 95 ? 11.031 15.5 -1.032 1 98 95 LEU A O 1
ATOM 767 N N . ILE A 1 96 ? 9.953 13.828 0.066 1 97.12 96 ILE A N 1
ATOM 768 C CA . ILE A 1 96 ? 8.875 13.68 -0.905 1 97.12 96 ILE A CA 1
ATOM 769 C C . ILE A 1 96 ? 7.523 13.828 -0.203 1 97.12 96 ILE A C 1
ATOM 771 O O . ILE A 1 96 ? 7.148 12.984 0.615 1 97.12 96 ILE A O 1
ATOM 775 N N . LEU A 1 97 ? 6.848 14.898 -0.521 1 96.81 97 LEU A N 1
ATOM 776 C CA . LEU A 1 97 ? 5.535 15.141 0.072 1 96.81 97 LEU A CA 1
ATOM 777 C C . LEU A 1 97 ? 4.422 14.711 -0.877 1 96.81 97 LEU A C 1
ATOM 779 O O . LEU A 1 97 ? 4.348 15.195 -2.012 1 96.81 97 LEU A O 1
ATOM 783 N N . LEU A 1 98 ? 3.566 13.812 -0.368 1 95 98 LEU A N 1
ATOM 784 C CA . LEU A 1 98 ? 2.373 13.398 -1.102 1 95 98 LEU A CA 1
ATOM 785 C C . LEU A 1 98 ? 1.153 14.195 -0.64 1 95 98 LEU A C 1
ATOM 787 O O . LEU A 1 98 ? 0.803 14.172 0.542 1 95 98 LEU A O 1
ATOM 791 N N . CYS A 1 99 ? 0.542 14.906 -1.57 1 87.38 99 CYS A N 1
ATOM 792 C CA . CYS A 1 99 ? -0.598 15.703 -1.141 1 87.38 99 CYS A CA 1
ATOM 793 C C . CYS A 1 99 ? -1.683 15.727 -2.213 1 87.38 99 CYS A C 1
ATOM 795 O O . CYS A 1 99 ? -1.452 15.297 -3.344 1 87.38 99 CYS A O 1
ATOM 797 N N . GLY A 1 100 ? -2.896 16.094 -1.73 1 78.75 100 GLY A N 1
ATOM 798 C CA . GLY A 1 100 ? -3.998 16.234 -2.668 1 78.75 100 GLY A CA 1
ATOM 799 C C . GLY A 1 100 ? -3.844 17.438 -3.588 1 78.75 100 GLY A C 1
ATOM 800 O O . GLY A 1 100 ? -3.004 18.312 -3.348 1 78.75 100 GLY A O 1
ATOM 801 N N . SER A 1 101 ? -4.707 17.469 -4.617 1 73.06 101 SER A N 1
ATOM 802 C CA . SER A 1 101 ? -4.613 18.484 -5.672 1 73.06 101 SER A CA 1
ATOM 803 C C . SER A 1 101 ? -4.875 19.875 -5.129 1 73.06 101 SER A C 1
ATOM 805 O O . SER A 1 101 ? -4.281 20.859 -5.598 1 73.06 101 SER A O 1
ATOM 807 N N . ASP A 1 102 ? -5.711 20 -4.141 1 69 102 ASP A N 1
ATOM 808 C CA . ASP A 1 102 ? -6.121 21.312 -3.631 1 69 102 ASP A CA 1
ATOM 809 C C . ASP A 1 102 ? -4.953 22.016 -2.951 1 69 102 ASP A C 1
ATOM 811 O O . ASP A 1 102 ? -4.906 23.25 -2.918 1 69 102 ASP A O 1
ATOM 815 N N . ARG A 1 103 ? -4.062 21.281 -2.457 1 76.12 103 ARG A N 1
ATOM 816 C CA . ARG A 1 103 ? -3 21.891 -1.672 1 76.12 103 ARG A CA 1
ATOM 817 C C . ARG A 1 103 ? -1.676 21.875 -2.43 1 76.12 103 ARG A C 1
ATOM 819 O O . ARG A 1 103 ? -0.691 22.469 -1.989 1 76.12 103 ARG A O 1
ATOM 826 N N . PHE A 1 104 ? -1.658 21.25 -3.537 1 80.38 104 PHE A N 1
ATOM 827 C CA . PHE A 1 104 ? -0.413 20.953 -4.234 1 80.38 104 PHE A CA 1
ATOM 828 C C . PHE A 1 104 ? 0.333 22.234 -4.586 1 80.38 104 PHE A C 1
ATOM 830 O O . PHE A 1 104 ? 1.504 22.391 -4.238 1 80.38 104 PHE A O 1
ATOM 837 N N . VAL A 1 105 ? -0.391 23.141 -5.203 1 74.88 105 VAL A N 1
ATOM 838 C CA . VAL A 1 105 ? 0.263 24.344 -5.695 1 74.88 105 VAL A CA 1
ATOM 839 C C . VAL A 1 105 ? 0.79 25.172 -4.516 1 74.88 105 VAL A C 1
ATOM 841 O O . VAL A 1 105 ? 1.926 25.641 -4.543 1 74.88 105 VAL A O 1
ATOM 844 N N . HIS A 1 106 ? 0.002 25.219 -3.533 1 81.62 106 HIS A N 1
ATOM 845 C CA . HIS A 1 106 ? 0.385 25.984 -2.35 1 81.62 106 HIS A CA 1
ATOM 846 C C . HIS A 1 106 ? 1.582 25.344 -1.649 1 81.62 106 HIS A C 1
ATOM 848 O O . HIS A 1 106 ? 2.564 26.031 -1.35 1 81.62 106 HIS A O 1
ATOM 854 N N . PHE A 1 107 ? 1.597 24.062 -1.538 1 84.19 107 PHE A N 1
ATOM 855 C CA . PHE A 1 107 ? 2.662 23.375 -0.82 1 84.19 107 PHE A CA 1
ATOM 856 C C . PHE A 1 107 ? 3.953 23.391 -1.629 1 84.19 107 PHE A C 1
ATOM 858 O O . PHE A 1 107 ? 5.039 23.578 -1.074 1 84.19 107 PHE A O 1
ATOM 865 N N . GLU A 1 108 ? 3.791 23.141 -2.869 1 85.25 108 GLU A N 1
ATOM 866 C CA . GLU A 1 108 ? 4.984 23.125 -3.711 1 85.25 108 GLU A CA 1
ATOM 867 C C . GLU A 1 108 ? 5.738 24.438 -3.635 1 85.25 108 GLU A C 1
ATOM 869 O O . GLU A 1 108 ? 6.957 24.453 -3.445 1 85.25 108 GLU A O 1
ATOM 874 N N . SER A 1 109 ? 5.059 25.516 -3.695 1 88.25 109 SER A N 1
ATOM 875 C CA . SER A 1 109 ? 5.676 26.844 -3.682 1 88.25 109 SER A CA 1
ATOM 876 C C . SER A 1 109 ? 6.23 27.188 -2.301 1 88.25 109 SER A C 1
ATOM 878 O O . SER A 1 109 ? 7.379 27.609 -2.178 1 88.25 109 SER A O 1
ATOM 880 N N . VAL A 1 110 ? 5.488 26.969 -1.299 1 88.75 110 VAL A N 1
ATOM 881 C CA . VAL A 1 110 ? 5.816 27.422 0.047 1 88.75 110 VAL A CA 1
ATOM 882 C C . VAL A 1 110 ? 6.949 26.578 0.617 1 88.75 110 VAL A C 1
ATOM 884 O O . VAL A 1 110 ? 7.844 27.094 1.289 1 88.75 110 VAL A O 1
ATOM 887 N N . LEU A 1 111 ? 7 25.297 0.306 1 92.75 111 LEU A N 1
ATOM 888 C CA . LEU A 1 111 ? 8.031 24.422 0.854 1 92.75 111 LEU A CA 1
ATOM 889 C C . LEU A 1 111 ? 9.398 24.766 0.26 1 92.75 111 LEU A C 1
ATOM 891 O O . LEU A 1 111 ? 10.406 24.734 0.968 1 92.75 111 LEU A O 1
ATOM 895 N N . LYS A 1 112 ? 9.32 25.047 -0.988 1 90.38 112 LYS A N 1
ATOM 896 C CA . LYS A 1 112 ? 10.578 25.391 -1.646 1 90.38 112 LYS A CA 1
ATOM 897 C C . LYS A 1 112 ? 11.078 26.75 -1.186 1 90.38 112 LYS A C 1
ATOM 899 O O . LYS A 1 112 ? 12.281 26.953 -1.008 1 90.38 112 LYS A O 1
ATOM 904 N N . LYS A 1 113 ? 10.18 27.641 -0.966 1 91.56 113 LYS A N 1
ATOM 905 C CA . LYS A 1 113 ? 10.508 28.984 -0.534 1 91.56 113 LYS A CA 1
ATOM 906 C C . LYS A 1 113 ? 11.227 28.984 0.812 1 91.56 113 LYS A C 1
ATOM 908 O O . LYS A 1 113 ? 12.188 29.734 1.02 1 91.56 113 LYS A O 1
ATOM 913 N N . TYR A 1 114 ? 10.781 28.094 1.667 1 94.06 114 TYR A N 1
ATOM 914 C CA . TYR A 1 114 ? 11.305 28.141 3.029 1 94.06 114 TYR A CA 1
ATOM 915 C C . TYR A 1 114 ? 12.5 27.203 3.178 1 94.06 114 TYR A C 1
ATOM 917 O O . TYR A 1 114 ? 13.125 27.141 4.242 1 94.06 114 TYR A O 1
ATOM 925 N N . ASN A 1 115 ? 12.812 26.453 2.121 1 95.44 115 ASN A N 1
ATOM 926 C CA . ASN A 1 115 ? 14.023 25.641 2.154 1 95.44 115 ASN A CA 1
ATOM 927 C C . ASN A 1 115 ? 15.281 26.5 2.117 1 95.44 115 ASN A C 1
ATOM 929 O O . ASN A 1 115 ? 15.406 27.391 1.271 1 95.44 115 ASN A O 1
ATOM 933 N N . GLY A 1 116 ? 16.219 26.281 3.031 1 94.62 116 GLY A N 1
ATOM 934 C CA . GLY A 1 116 ? 17.391 27.125 3.182 1 94.62 116 GLY A CA 1
ATOM 935 C C . GLY A 1 116 ? 17.281 28.109 4.336 1 94.62 116 GLY A C 1
ATOM 936 O O . GLY A 1 116 ? 18.281 28.672 4.773 1 94.62 116 GLY A O 1
ATOM 937 N N . THR A 1 117 ? 16 28.266 4.82 1 94.75 117 THR A N 1
ATOM 938 C CA . THR A 1 117 ? 15.797 29.172 5.953 1 94.75 117 THR A CA 1
ATOM 939 C C . THR A 1 117 ? 15.336 28.391 7.18 1 94.75 117 THR A C 1
ATOM 941 O O . THR A 1 117 ? 16.109 28.203 8.125 1 94.75 117 THR A O 1
ATOM 944 N N . LEU A 1 118 ? 14.133 27.781 7.102 1 94.56 118 LEU A N 1
ATOM 945 C CA . LEU A 1 118 ? 13.578 27.031 8.219 1 94.56 118 LEU A CA 1
ATOM 946 C C . LEU A 1 118 ? 14.172 25.641 8.281 1 94.56 118 LEU A C 1
ATOM 948 O O . LEU A 1 118 ? 14.383 25.094 9.367 1 94.56 118 LEU A O 1
ATOM 952 N N . TYR A 1 119 ? 14.375 25.062 7.207 1 97 119 TYR A N 1
ATOM 953 C CA . TYR A 1 119 ? 15 23.766 7 1 97 119 TYR A CA 1
ATOM 954 C C . TYR A 1 119 ? 15.867 23.766 5.742 1 97 119 TYR A C 1
ATOM 956 O O . TYR A 1 119 ? 15.875 24.75 4.992 1 97 119 TYR A O 1
ATOM 964 N N . SER A 1 120 ? 16.688 22.641 5.613 1 97.19 120 SER A N 1
ATOM 965 C CA . SER A 1 120 ? 17.625 22.594 4.492 1 97.19 120 SER A CA 1
ATOM 966 C C . SER A 1 120 ? 17.734 21.188 3.914 1 97.19 120 SER A C 1
ATOM 968 O O . SER A 1 120 ? 18.797 20.562 3.967 1 97.19 120 SER A O 1
ATOM 970 N N . PHE A 1 121 ? 16.641 20.719 3.277 1 97.88 121 PHE A N 1
ATOM 971 C CA . PHE A 1 121 ? 16.672 19.438 2.564 1 97.88 121 PHE A CA 1
ATOM 972 C C . PHE A 1 121 ? 17.516 19.562 1.296 1 97.88 121 PHE A C 1
ATOM 974 O O . PHE A 1 121 ? 17.531 20.594 0.643 1 97.88 121 PHE A O 1
ATOM 981 N N . ASP A 1 122 ? 18.203 18.469 0.972 1 97.81 122 ASP A N 1
ATOM 982 C CA . ASP A 1 122 ? 18.922 18.438 -0.297 1 97.81 122 ASP A CA 1
ATOM 983 C C . ASP A 1 122 ? 17.953 18.531 -1.478 1 97.81 122 ASP A C 1
ATOM 985 O O . ASP A 1 122 ? 18.219 19.234 -2.455 1 97.81 122 ASP A O 1
ATOM 989 N N . ASN A 1 123 ? 16.891 17.797 -1.367 1 96.5 123 ASN A N 1
ATOM 990 C CA . ASN A 1 123 ? 15.844 17.781 -2.387 1 96.5 123 ASN A CA 1
ATOM 991 C C . ASN A 1 123 ? 14.445 17.734 -1.763 1 96.5 123 ASN A C 1
ATOM 993 O O . ASN A 1 123 ? 14.234 17.047 -0.763 1 96.5 123 ASN A O 1
ATOM 997 N N . ILE A 1 124 ? 13.531 18.562 -2.396 1 96.12 124 ILE A N 1
ATOM 998 C CA . ILE A 1 124 ? 12.125 18.531 -2.02 1 96.12 124 ILE A CA 1
ATOM 999 C C . ILE A 1 124 ? 11.266 18.281 -3.258 1 96.12 124 ILE A C 1
ATOM 1001 O O . ILE A 1 124 ? 11.328 19.047 -4.223 1 96.12 124 ILE A O 1
ATOM 1005 N N . ASP A 1 125 ? 10.523 17.219 -3.207 1 95.31 125 ASP A N 1
ATOM 1006 C CA . ASP A 1 125 ? 9.555 16.938 -4.258 1 95.31 125 ASP A CA 1
ATOM 1007 C C . ASP A 1 125 ? 8.133 16.906 -3.697 1 95.31 125 ASP A C 1
ATOM 1009 O O . ASP A 1 125 ? 7.902 16.359 -2.613 1 95.31 125 ASP A O 1
ATOM 1013 N N . VAL A 1 126 ? 7.262 17.562 -4.406 1 93.88 126 VAL A N 1
ATOM 1014 C CA . VAL A 1 126 ? 5.844 17.516 -4.066 1 93.88 126 VAL A CA 1
ATOM 1015 C C . VAL A 1 126 ? 5.074 16.781 -5.168 1 93.88 126 VAL A C 1
ATOM 1017 O O . VAL A 1 126 ? 5.184 17.141 -6.344 1 93.88 126 VAL A O 1
ATOM 1020 N N . ILE A 1 127 ? 4.355 15.742 -4.766 1 92.75 127 ILE A N 1
ATOM 1021 C CA . ILE A 1 127 ? 3.615 14.945 -5.738 1 92.75 127 ILE A CA 1
ATOM 1022 C C . ILE A 1 127 ? 2.115 15.133 -5.523 1 92.75 127 ILE A C 1
ATOM 1024 O O . ILE A 1 127 ? 1.621 14.984 -4.402 1 92.75 127 ILE A O 1
ATOM 1028 N N . ASN A 1 128 ? 1.465 15.438 -6.621 1 88.88 128 ASN A N 1
ATOM 1029 C CA . ASN A 1 128 ? 0.014 15.594 -6.609 1 88.88 128 ASN A CA 1
ATOM 1030 C C . ASN A 1 128 ? -0.693 14.242 -6.695 1 88.88 128 ASN A C 1
ATOM 1032 O O . ASN A 1 128 ? -0.585 13.539 -7.703 1 88.88 128 ASN A O 1
ATOM 1036 N N . MET A 1 129 ? -1.437 13.953 -5.59 1 86.44 129 MET A N 1
ATOM 1037 C CA . MET A 1 129 ? -2.129 12.672 -5.527 1 86.44 129 MET A CA 1
ATOM 1038 C C . MET A 1 129 ? -3.605 12.828 -5.871 1 86.44 129 MET A C 1
ATOM 1040 O O . MET A 1 129 ? -4.391 11.898 -5.695 1 86.44 129 MET A O 1
ATOM 1044 N N . GLY A 1 130 ? -3.951 14.023 -6.172 1 74.25 130 GLY A N 1
ATOM 1045 C CA . GLY A 1 130 ? -5.352 14.297 -6.457 1 74.25 130 GLY A CA 1
ATOM 1046 C C . GLY A 1 130 ? -5.855 13.578 -7.699 1 74.25 130 GLY A C 1
ATOM 1047 O O . GLY A 1 130 ? -5.074 13.234 -8.586 1 74.25 130 GLY A O 1
ATOM 1048 N N . GLU A 1 131 ? -7.109 12.961 -7.57 1 59.19 131 GLU A N 1
ATOM 1049 C CA . GLU A 1 131 ? -7.734 12.289 -8.703 1 59.19 131 GLU A CA 1
ATOM 1050 C C . GLU A 1 131 ? -8.125 13.281 -9.789 1 59.19 131 GLU A C 1
ATOM 1052 O O . GLU A 1 131 ? -8.43 14.438 -9.5 1 59.19 131 GLU A O 1
ATOM 1057 N N . ARG A 1 132 ? -7.695 12.953 -11.062 1 50.66 132 ARG A N 1
ATOM 1058 C CA . ARG A 1 132 ? -8.062 13.766 -12.219 1 50.66 132 ARG A CA 1
ATOM 1059 C C . ARG A 1 132 ? -9.562 14.062 -12.227 1 50.66 132 ARG A C 1
ATOM 1061 O O . ARG A 1 132 ? -10.016 14.984 -12.906 1 50.66 132 ARG A O 1
ATOM 1068 N N . GLY A 1 133 ? -10.367 13.484 -11.211 1 53.53 133 GLY A N 1
ATOM 1069 C CA . GLY A 1 133 ? -11.797 13.711 -11.18 1 53.53 133 GLY A CA 1
ATOM 1070 C C . GLY A 1 133 ? -12.344 13.922 -9.781 1 53.53 133 GLY A C 1
ATOM 1071 O O . GLY A 1 133 ? -11.594 13.906 -8.805 1 53.53 133 GLY A O 1
ATOM 1072 N N . THR A 1 134 ? -13.594 14.531 -9.758 1 56.31 134 THR A N 1
ATOM 1073 C CA . THR A 1 134 ? -14.297 14.773 -8.5 1 56.31 134 THR A CA 1
ATOM 1074 C C . THR A 1 134 ? -14.586 13.461 -7.777 1 56.31 134 THR A C 1
ATOM 1076 O O . THR A 1 134 ? -15.281 12.594 -8.305 1 56.31 134 THR A O 1
ATOM 1079 N N . SER A 1 135 ? -13.797 13.141 -6.789 1 69.12 135 SER A N 1
ATOM 1080 C CA . SER A 1 135 ? -14.094 11.984 -5.953 1 69.12 135 SER A CA 1
ATOM 1081 C C . SER A 1 135 ? -15.367 12.195 -5.141 1 69.12 135 SER A C 1
ATOM 1083 O O . SER A 1 135 ? -15.609 13.289 -4.629 1 69.12 135 SER A O 1
ATOM 1085 N N . PRO A 1 136 ? -16.234 11.211 -5.25 1 79.69 136 PRO A N 1
ATOM 1086 C CA . PRO A 1 136 ? -17.469 11.336 -4.465 1 79.69 136 PRO A CA 1
ATOM 1087 C C . PRO A 1 136 ? -17.203 11.297 -2.961 1 79.69 136 PRO A C 1
ATOM 1089 O O . PRO A 1 136 ? -18.125 11.523 -2.168 1 79.69 136 PRO A O 1
ATOM 1092 N N . TYR A 1 137 ? -15.953 11.07 -2.629 1 87.88 137 TYR A N 1
ATOM 1093 C CA . TYR A 1 137 ? -15.641 11 -1.206 1 87.88 137 TYR A CA 1
ATOM 1094 C C . TYR A 1 137 ? -14.766 12.172 -0.783 1 87.88 137 TYR A C 1
ATOM 1096 O O . TYR A 1 137 ? -13.812 12.531 -1.483 1 87.88 137 TYR A O 1
ATOM 1104 N N . SER A 1 138 ? -15.117 12.812 0.199 1 90.19 138 SER A N 1
ATOM 1105 C CA . SER A 1 138 ? -14.312 13.867 0.82 1 90.19 138 SER A CA 1
ATOM 1106 C C . SER A 1 138 ? -14.727 14.086 2.273 1 90.19 138 SER A C 1
ATOM 1108 O O . SER A 1 138 ? -15.82 13.695 2.682 1 90.19 138 SER A O 1
ATOM 1110 N N . SER A 1 139 ? -13.828 14.727 2.98 1 93.56 139 SER A N 1
ATOM 1111 C CA . SER A 1 139 ? -14.125 15.047 4.371 1 93.56 139 SER A CA 1
ATOM 1112 C C . SER A 1 139 ? -15.305 16.016 4.473 1 93.56 139 SER A C 1
ATOM 1114 O O . SER A 1 139 ? -16.125 15.891 5.383 1 93.56 139 SER A O 1
ATOM 1116 N N . THR A 1 140 ? -15.352 16.906 3.541 1 93.44 140 THR A N 1
ATOM 1117 C CA . THR A 1 140 ? -16.453 17.844 3.492 1 93.44 140 THR A CA 1
ATOM 1118 C C . THR A 1 140 ? -17.781 17.125 3.305 1 93.44 140 THR A C 1
ATOM 1120 O O . THR A 1 140 ? -18.766 17.406 4.012 1 93.44 140 THR A O 1
ATOM 1123 N N . VAL A 1 141 ? -17.859 16.188 2.414 1 94.5 141 VAL A N 1
ATOM 1124 C CA . VAL A 1 141 ? -19.062 15.414 2.162 1 94.5 141 VAL A CA 1
ATOM 1125 C C . VAL A 1 141 ? -19.469 14.664 3.432 1 94.5 141 VAL A C 1
ATOM 1127 O O . VAL A 1 141 ? -20.656 14.594 3.764 1 94.5 141 VAL A O 1
ATOM 1130 N N . MET A 1 142 ? -18.531 14.195 4.191 1 96.75 142 MET A N 1
ATOM 1131 C CA . MET A 1 142 ? -18.797 13.445 5.41 1 96.75 142 MET A CA 1
ATOM 1132 C C . MET A 1 142 ? -19.375 14.352 6.496 1 96.75 142 MET A C 1
ATOM 1134 O O . MET A 1 142 ? -20.359 14 7.152 1 96.75 142 MET A O 1
ATOM 1138 N N . ARG A 1 143 ? -18.75 15.461 6.645 1 96.56 143 ARG A N 1
ATOM 1139 C CA . ARG A 1 143 ? -19.266 16.391 7.645 1 96.56 143 ARG A CA 1
ATOM 1140 C C . ARG A 1 143 ? -20.656 16.875 7.281 1 96.56 143 ARG A C 1
ATOM 1142 O O . ARG A 1 143 ? -21.516 17.016 8.148 1 96.56 143 ARG A O 1
ATOM 1149 N N . ASP A 1 144 ? -20.875 17.094 6 1 96.5 144 ASP A N 1
ATOM 1150 C CA . ASP A 1 144 ? -22.203 17.469 5.547 1 96.5 144 ASP A CA 1
ATOM 1151 C C . ASP A 1 144 ? -23.219 16.375 5.828 1 96.5 144 ASP A C 1
ATOM 1153 O O . ASP A 1 144 ? -24.359 16.641 6.211 1 96.5 144 ASP A O 1
ATOM 1157 N N . ALA A 1 145 ? -22.859 15.203 5.574 1 97.12 145 ALA A N 1
ATOM 1158 C CA . ALA A 1 145 ? -23.734 14.055 5.855 1 97.12 145 ALA A CA 1
ATOM 1159 C C . ALA A 1 145 ? -24.109 14.008 7.332 1 97.12 145 ALA A C 1
ATOM 1161 O O . ALA A 1 145 ? -25.266 13.734 7.676 1 97.12 145 ALA A O 1
ATOM 1162 N N . VAL A 1 146 ? -23.172 14.25 8.172 1 96.94 146 VAL A N 1
ATOM 1163 C CA . VAL A 1 146 ? -23.422 14.25 9.609 1 96.94 146 VAL A CA 1
ATOM 1164 C C . VAL A 1 146 ? -24.422 15.344 9.953 1 96.94 146 VAL A C 1
ATOM 1166 O O . VAL A 1 146 ? -25.375 15.102 10.695 1 96.94 146 VAL A O 1
ATOM 1169 N N . LYS A 1 147 ? -24.266 16.516 9.398 1 95.94 147 LYS A N 1
ATOM 1170 C CA . LYS A 1 147 ? -25.172 17.641 9.641 1 95.94 147 LYS A CA 1
ATOM 1171 C C . LYS A 1 147 ? -26.594 17.281 9.234 1 95.94 147 LYS A C 1
ATOM 1173 O O . LYS A 1 147 ? -27.562 17.688 9.891 1 95.94 147 LYS A O 1
ATOM 1178 N N . ARG A 1 148 ? -26.719 16.5 8.266 1 97.19 148 ARG A N 1
ATOM 1179 C CA . ARG A 1 148 ? -28.016 16.172 7.707 1 97.19 148 ARG A CA 1
ATOM 1180 C C . ARG A 1 148 ? -28.547 14.859 8.281 1 97.19 148 ARG A C 1
ATOM 1182 O O . ARG A 1 148 ? -29.547 14.312 7.801 1 97.19 148 ARG A O 1
ATOM 1189 N N . ASN A 1 149 ? -27.844 14.289 9.188 1 96.94 149 ASN A N 1
ATOM 1190 C CA . ASN A 1 149 ? -28.188 13.008 9.781 1 96.94 149 ASN A CA 1
ATOM 1191 C C . ASN A 1 149 ? -28.297 11.906 8.727 1 96.94 149 ASN A C 1
ATOM 1193 O O . ASN A 1 149 ? -29.25 11.133 8.727 1 96.94 149 ASN A O 1
ATOM 1197 N N . ASP A 1 150 ? -27.375 11.969 7.812 1 97.19 150 ASP A N 1
ATOM 1198 C CA . ASP A 1 150 ? -27.328 11.055 6.68 1 97.19 150 ASP A CA 1
ATOM 1199 C C . ASP A 1 150 ? -26.234 10.008 6.863 1 97.19 150 ASP A C 1
ATOM 1201 O O . ASP A 1 150 ? -25.188 10.086 6.227 1 97.19 150 ASP A O 1
ATOM 1205 N N . ILE A 1 151 ? -26.547 8.945 7.59 1 96.88 151 ILE A N 1
ATOM 1206 C CA . ILE A 1 151 ? -25.578 7.914 7.953 1 96.88 151 ILE A CA 1
ATOM 1207 C C . ILE A 1 151 ? -25.188 7.117 6.711 1 96.88 151 ILE A C 1
ATOM 1209 O O . ILE A 1 151 ? -24.062 6.617 6.613 1 96.88 151 ILE A O 1
ATOM 1213 N N . GLU A 1 152 ? -26.047 7.031 5.762 1 95.5 152 GLU A N 1
ATOM 1214 C CA . GLU A 1 152 ? -25.766 6.27 4.547 1 95.5 152 GLU A CA 1
ATOM 1215 C C . GLU A 1 152 ? -24.641 6.906 3.742 1 95.5 152 GLU A C 1
ATOM 1217 O O . GLU A 1 152 ? -23.672 6.23 3.377 1 95.5 152 GLU A O 1
ATOM 1222 N N . THR A 1 153 ? -24.75 8.156 3.533 1 95.5 153 THR A N 1
ATOM 1223 C CA . THR A 1 153 ? -23.719 8.883 2.807 1 95.5 153 THR A CA 1
ATOM 1224 C C . THR A 1 153 ? -22.406 8.867 3.578 1 95.5 153 THR A C 1
ATOM 1226 O O . THR A 1 153 ? -21.328 8.703 2.988 1 95.5 153 THR A O 1
ATOM 1229 N N . PHE A 1 154 ? -22.516 9.023 4.867 1 97.44 154 PHE A N 1
ATOM 1230 C CA . PHE A 1 154 ? -21.328 8.969 5.715 1 97.44 154 PHE A CA 1
ATOM 1231 C C . PHE A 1 154 ? -20.609 7.637 5.562 1 97.44 154 PHE A C 1
ATOM 1233 O O . PHE A 1 154 ? -19.391 7.598 5.324 1 97.44 154 PHE A O 1
ATOM 1240 N N . SER A 1 155 ? -21.312 6.586 5.617 1 95.88 155 SER A N 1
ATOM 1241 C CA . SER A 1 155 ? -20.766 5.234 5.574 1 95.88 155 SER A CA 1
ATOM 1242 C C . SER A 1 155 ? -20.203 4.906 4.195 1 95.88 155 SER A C 1
ATOM 1244 O O . SER A 1 155 ? -19.25 4.137 4.074 1 95.88 155 SER A O 1
ATOM 1246 N N . TYR A 1 156 ? -20.797 5.578 3.199 1 93.19 156 TYR A N 1
ATOM 1247 C CA . TYR A 1 156 ? -20.359 5.371 1.825 1 93.19 156 TYR A CA 1
ATOM 1248 C C . TYR A 1 156 ? -18.922 5.844 1.644 1 93.19 156 TYR A C 1
ATOM 1250 O O . TYR A 1 156 ? -18.203 5.348 0.771 1 93.19 156 TYR A O 1
ATOM 1258 N N . CYS A 1 157 ? -18.438 6.664 2.494 1 95 157 CYS A N 1
ATOM 1259 C CA . CYS A 1 157 ? -17.109 7.262 2.377 1 95 157 CYS A CA 1
ATOM 1260 C C . CYS A 1 157 ? -16.078 6.457 3.16 1 95 157 CYS A C 1
ATOM 1262 O O . CYS A 1 157 ? -14.898 6.832 3.211 1 95 157 CYS A O 1
ATOM 1264 N N . LEU A 1 158 ? -16.5 5.379 3.777 1 96 158 LEU A N 1
ATOM 1265 C CA . LEU A 1 158 ? -15.594 4.637 4.652 1 96 158 LEU A CA 1
ATOM 1266 C C . LEU A 1 158 ? -15.359 3.227 4.121 1 96 158 LEU A C 1
ATOM 1268 O O . LEU A 1 158 ? -16.234 2.648 3.475 1 96 158 LEU A O 1
ATOM 1272 N N . PRO A 1 159 ? -14.141 2.768 4.414 1 92.31 159 PRO A N 1
ATOM 1273 C CA . PRO A 1 159 ? -13.859 1.396 3.986 1 92.31 159 PRO A CA 1
ATOM 1274 C C . PRO A 1 159 ? -14.68 0.36 4.75 1 92.31 159 PRO A C 1
ATOM 1276 O O . PRO A 1 159 ? -15.047 0.586 5.906 1 92.31 159 PRO A O 1
ATOM 1279 N N . GLY A 1 160 ? -14.844 -0.779 4.051 1 88 160 GLY A N 1
ATOM 1280 C CA . GLY A 1 160 ? -15.484 -1.904 4.707 1 88 160 GLY A CA 1
ATOM 1281 C C . GLY A 1 160 ? -16.984 -1.729 4.855 1 88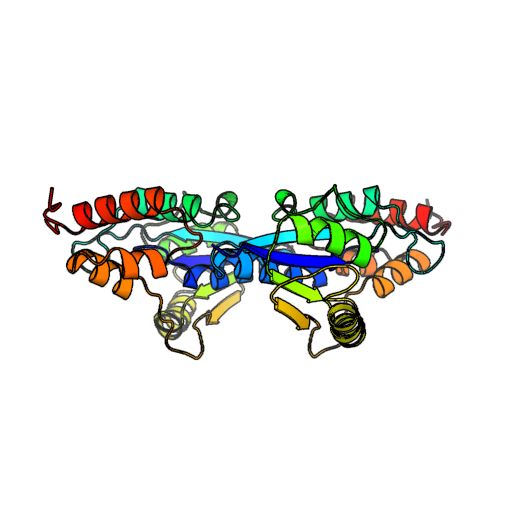 160 GLY A C 1
ATOM 1282 O O . GLY A 1 160 ? -17.594 -0.915 4.156 1 88 160 GLY A O 1
ATOM 1283 N N . ASN A 1 161 ? -17.609 -2.615 5.715 1 85 161 ASN A N 1
ATOM 1284 C CA . ASN A 1 161 ? -19.047 -2.59 5.918 1 85 161 ASN A CA 1
ATOM 1285 C C . ASN A 1 161 ? -19.406 -2.773 7.391 1 85 161 ASN A C 1
ATOM 1287 O O . ASN A 1 161 ? -20.438 -3.363 7.711 1 85 161 ASN A O 1
ATOM 1291 N N . ASP A 1 162 ? -18.531 -2.221 8.188 1 91.38 162 ASP A N 1
ATOM 1292 C CA . ASP A 1 162 ? -18.781 -2.312 9.625 1 91.38 162 ASP A CA 1
ATOM 1293 C C . ASP A 1 162 ? -19.766 -1.245 10.078 1 91.38 162 ASP A C 1
ATOM 1295 O O . ASP A 1 162 ? -19.375 -0.148 10.477 1 91.38 162 ASP A O 1
ATOM 1299 N N . ILE A 1 163 ? -21.031 -1.572 10.102 1 93.12 163 ILE A N 1
ATOM 1300 C CA . ILE A 1 163 ? -22.109 -0.633 10.383 1 93.12 163 ILE A CA 1
ATOM 1301 C C . ILE A 1 163 ? -21.969 -0.085 11.797 1 93.12 163 ILE A C 1
ATOM 1303 O O . ILE A 1 163 ? -22.156 1.11 12.031 1 93.12 163 ILE A O 1
ATOM 1307 N N . LYS A 1 164 ? -21.625 -0.975 12.664 1 96.5 164 LYS A N 1
ATOM 1308 C CA . LYS A 1 164 ? -21.484 -0.561 14.055 1 96.5 164 LYS A CA 1
ATOM 1309 C C . LYS A 1 164 ? -20.375 0.482 14.211 1 96.5 164 LYS A C 1
ATOM 1311 O O . LYS A 1 164 ? -20.578 1.511 14.859 1 96.5 164 LYS A O 1
ATOM 1316 N N . LEU A 1 165 ? -19.266 0.218 13.641 1 97.25 165 LEU A N 1
ATOM 1317 C CA . LEU A 1 165 ? -18.141 1.149 13.703 1 97.25 165 LEU A CA 1
ATOM 1318 C C . LEU A 1 165 ? -18.5 2.479 13.047 1 97.25 165 LEU A C 1
ATOM 1320 O O . LEU A 1 165 ? -18.188 3.545 13.586 1 97.25 165 LEU A O 1
ATOM 1324 N N . ASN A 1 166 ? -19.188 2.404 11.922 1 97.69 166 ASN A N 1
ATOM 1325 C CA . ASN A 1 166 ? -19.609 3.611 11.219 1 97.69 166 ASN A CA 1
ATOM 1326 C C . ASN A 1 166 ? -20.531 4.469 12.078 1 97.69 166 ASN A C 1
ATOM 1328 O O . ASN A 1 166 ? -20.375 5.688 12.133 1 97.69 166 ASN A O 1
ATOM 1332 N N . MET A 1 167 ? -21.438 3.82 12.734 1 97.62 167 MET A N 1
ATOM 1333 C CA . MET A 1 167 ? -22.391 4.539 13.586 1 97.62 167 MET A CA 1
ATOM 1334 C C . MET A 1 167 ? -21.672 5.184 14.766 1 97.62 167 MET A C 1
ATOM 1336 O O . MET A 1 167 ? -22.016 6.301 15.164 1 97.62 167 MET A O 1
ATOM 1340 N N . GLU A 1 168 ? -20.734 4.445 15.281 1 98.06 168 GLU A N 1
ATOM 1341 C CA . GLU A 1 168 ? -19.969 4.988 16.391 1 98.06 168 GLU A CA 1
ATOM 1342 C C . GLU A 1 168 ? -19.266 6.281 16 1 98.06 168 GLU A C 1
ATOM 1344 O O . GLU A 1 168 ? -19.359 7.285 16.703 1 98.06 168 GLU A O 1
ATOM 1349 N N . TYR A 1 169 ? -18.609 6.25 14.891 1 98.25 169 TYR A N 1
ATOM 1350 C CA . TYR A 1 169 ? -17.891 7.438 14.477 1 98.25 169 TYR A CA 1
ATOM 1351 C C . TYR A 1 169 ? -18.844 8.531 14.016 1 98.25 169 TYR A C 1
ATOM 1353 O O . TYR A 1 169 ? -18.562 9.719 14.195 1 98.25 169 TYR A O 1
ATOM 1361 N N . PHE A 1 170 ? -19.953 8.156 13.391 1 98 170 PHE A N 1
ATOM 1362 C CA . PHE A 1 170 ? -20.984 9.125 13.055 1 98 170 PHE A CA 1
ATOM 1363 C C . PHE A 1 170 ? -21.406 9.922 14.281 1 98 170 PHE A C 1
ATOM 1365 O O . PHE A 1 170 ? -21.469 11.156 14.234 1 98 170 PHE A O 1
ATOM 1372 N N . ASP A 1 171 ? -21.609 9.258 15.367 1 97.62 171 ASP A N 1
ATOM 1373 C CA . ASP A 1 171 ? -22.031 9.883 16.609 1 97.62 171 ASP A CA 1
ATOM 1374 C C . ASP A 1 171 ? -20.922 10.742 17.203 1 97.62 171 ASP A C 1
ATOM 1376 O O . ASP A 1 171 ? -21.172 11.852 17.672 1 97.62 171 ASP A O 1
ATOM 1380 N N . ILE A 1 172 ? -19.75 10.211 17.219 1 97.62 172 ILE A N 1
ATOM 1381 C CA . ILE A 1 172 ? -18.609 10.93 17.781 1 97.62 172 ILE A CA 1
ATOM 1382 C C . ILE A 1 172 ? -18.422 12.242 17.016 1 97.62 172 ILE A C 1
ATOM 1384 O O . ILE A 1 172 ? -18.281 13.305 17.625 1 97.62 172 ILE A O 1
ATOM 1388 N N . ILE A 1 173 ? -18.469 12.164 15.711 1 97.31 173 ILE A N 1
ATOM 1389 C CA . ILE A 1 173 ? -18.219 13.344 14.891 1 97.31 173 ILE A CA 1
ATOM 1390 C C . ILE A 1 173 ? -19.375 14.336 15.055 1 97.31 173 ILE A C 1
ATOM 1392 O O . ILE A 1 173 ? -19.141 15.547 15.133 1 97.31 173 ILE A O 1
ATOM 1396 N N . SER A 1 174 ? -20.562 13.836 15.133 1 96.38 174 SER A N 1
ATOM 1397 C CA . SER A 1 174 ? -21.719 14.68 15.398 1 96.38 174 SER A CA 1
ATOM 1398 C C . SER A 1 174 ? -21.531 15.484 16.688 1 96.38 174 SER A C 1
ATOM 1400 O O . SER A 1 174 ? -21.828 16.688 16.719 1 96.38 174 SER A O 1
ATOM 1402 N N . THR A 1 175 ? -21.047 14.812 17.688 1 95.94 175 THR A N 1
ATOM 1403 C CA . THR A 1 175 ? -20.828 15.461 18.969 1 95.94 175 THR A CA 1
ATOM 1404 C C . THR A 1 175 ? -19.812 16.578 18.844 1 95.94 175 THR A C 1
ATOM 1406 O O . THR A 1 175 ? -20.047 17.703 19.328 1 95.94 175 THR A O 1
ATOM 1409 N N . TYR A 1 176 ? -18.719 16.359 18.156 1 95.88 176 TYR A N 1
ATOM 1410 C CA . TYR A 1 176 ? -17.672 17.359 18.047 1 95.88 176 TYR A CA 1
ATOM 1411 C C . TYR A 1 176 ? -18.078 18.5 17.125 1 95.88 176 TYR A C 1
ATOM 1413 O O . TYR A 1 176 ? -17.594 19.609 17.25 1 95.88 176 TYR A O 1
ATOM 1421 N N . MET A 1 177 ? -18.984 18.141 16.25 1 95.44 177 MET A N 1
ATOM 1422 C CA . MET A 1 177 ? -19.469 19.188 15.344 1 95.44 177 MET A CA 1
ATOM 1423 C C . MET A 1 177 ? -20.594 19.984 16 1 95.44 177 MET A C 1
ATOM 1425 O O . MET A 1 177 ? -21 21.031 15.484 1 95.44 177 MET A O 1
ATOM 1429 N N . GLY A 1 178 ? -21.109 19.5 17.156 1 92.12 178 GLY A N 1
ATOM 1430 C CA . GLY A 1 178 ? -22.188 20.188 17.859 1 92.12 178 GLY A CA 1
ATOM 1431 C C . GLY A 1 178 ? -23.531 20 17.188 1 92.12 178 GLY A C 1
ATOM 1432 O O . GLY A 1 178 ? -24.375 20.906 17.234 1 92.12 178 GLY A O 1
ATOM 1433 N N . VAL A 1 179 ? -23.656 19.062 16.438 1 86.62 179 VAL A N 1
ATOM 1434 C CA . VAL A 1 179 ? -24.922 18.75 15.758 1 86.62 179 VAL A CA 1
ATOM 1435 C C . VAL A 1 179 ? -25.781 17.859 16.641 1 86.62 179 VAL A C 1
ATOM 1437 O O . VAL A 1 179 ? -25.266 16.938 17.297 1 86.62 179 VAL A O 1
ATOM 1440 N N . LYS A 1 180 ? -27.016 18.25 17.203 1 70.25 180 LYS A N 1
ATOM 1441 C CA . LYS A 1 180 ? -27.953 17.453 17.984 1 70.25 180 LYS A CA 1
ATOM 1442 C C . LYS A 1 180 ? -28.703 16.469 17.109 1 70.25 180 LYS A C 1
ATOM 1444 O O . LYS A 1 180 ? -29.484 16.859 16.25 1 70.25 180 LYS A O 1
ATOM 1449 N N . ASN A 1 181 ? -28.156 15.375 16.688 1 58.47 181 ASN A N 1
ATOM 1450 C CA . ASN A 1 181 ? -28.875 14.391 15.891 1 58.47 181 ASN A CA 1
ATOM 1451 C C . ASN A 1 181 ? -29.922 13.641 16.734 1 58.47 181 ASN A C 1
ATOM 1453 O O . ASN A 1 181 ? -29.625 13.211 17.844 1 58.47 181 ASN A O 1
ATOM 1457 N N . VAL A 1 182 ? -31.172 14.117 16.859 1 43.12 182 VAL A N 1
ATOM 1458 C CA . VAL A 1 182 ? -32.312 13.484 17.5 1 43.12 182 VAL A CA 1
ATOM 1459 C C . VAL A 1 182 ? -32.375 12 17.125 1 43.12 182 VAL A C 1
ATOM 1461 O O . VAL A 1 182 ? -32.469 11.664 15.945 1 43.12 182 VAL A O 1
ATOM 1464 N N . ILE A 1 183 ? -31.766 11.234 17.781 1 44.62 183 ILE A N 1
ATOM 1465 C CA . ILE A 1 183 ? -32.062 9.805 17.656 1 44.62 183 ILE A CA 1
ATOM 1466 C C . ILE A 1 183 ? -33.562 9.586 17.656 1 44.62 183 ILE A C 1
ATOM 1468 O O . ILE A 1 183 ? -34.281 10.047 18.547 1 44.62 183 ILE A O 1
ATOM 1472 N N . GLN A 1 184 ? -34.25 9.578 16.5 1 32.72 184 GLN A N 1
ATOM 1473 C CA . GLN A 1 184 ? -35.625 9.047 16.609 1 32.72 184 GLN A CA 1
ATOM 1474 C C . GLN A 1 184 ? -35.625 7.727 17.375 1 32.72 184 GLN A C 1
ATOM 1476 O O . GLN A 1 184 ? -35.062 6.734 16.922 1 32.72 184 GLN A O 1
ATOM 1481 N N . SER A 1 185 ? -35.531 7.746 18.641 1 27.78 185 SER A N 1
ATOM 1482 C CA . SER A 1 185 ? -36.094 6.605 19.344 1 27.78 185 SER A CA 1
ATOM 1483 C C . SER A 1 185 ? -37.531 6.328 18.891 1 27.78 185 SER A C 1
ATOM 1485 O O . SER A 1 185 ? -38.281 7.262 18.625 1 27.78 185 SER A O 1
ATOM 1487 N N . MET B 1 1 ? -24.016 -9.617 1.632 1 77.38 1 MET B N 1
ATOM 1488 C CA . MET B 1 1 ? -23.25 -8.727 0.759 1 77.38 1 MET B CA 1
ATOM 1489 C C . MET B 1 1 ? -22.156 -9.492 0.019 1 77.38 1 MET B C 1
ATOM 1491 O O . MET B 1 1 ? -21.609 -10.453 0.549 1 77.38 1 MET B O 1
ATOM 1495 N N . LYS B 1 2 ? -21.984 -9.266 -1.326 1 91 2 LYS B N 1
ATOM 1496 C CA . LYS B 1 2 ? -21.016 -9.992 -2.152 1 91 2 LYS B CA 1
ATOM 1497 C C . LYS B 1 2 ? -19.594 -9.719 -1.7 1 91 2 LYS B C 1
ATOM 1499 O O . LYS B 1 2 ? -19.25 -8.586 -1.351 1 91 2 LYS B O 1
ATOM 1504 N N . LYS B 1 3 ? -18.906 -10.836 -1.565 1 96.31 3 LYS B N 1
ATOM 1505 C CA . LYS B 1 3 ? -17.516 -10.75 -1.133 1 96.31 3 LYS B CA 1
ATOM 1506 C C . LYS B 1 3 ? -16.562 -10.812 -2.324 1 96.31 3 LYS B C 1
ATOM 1508 O O . LYS B 1 3 ? -16.766 -11.617 -3.24 1 96.31 3 LYS B O 1
ATOM 1513 N N . THR B 1 4 ? -15.57 -9.898 -2.359 1 97.62 4 THR B N 1
ATOM 1514 C CA . THR B 1 4 ? -14.617 -9.836 -3.461 1 97.62 4 THR B CA 1
ATOM 1515 C C . THR B 1 4 ? -13.211 -10.18 -2.979 1 97.62 4 THR B C 1
ATOM 1517 O O . THR B 1 4 ? -12.766 -9.68 -1.941 1 97.62 4 THR B O 1
ATOM 1520 N N . CYS B 1 5 ? -12.531 -11.094 -3.707 1 98.38 5 CYS B N 1
ATOM 1521 C CA . CYS B 1 5 ? -11.125 -11.375 -3.469 1 98.38 5 CYS B CA 1
ATOM 1522 C C . CYS B 1 5 ? -10.242 -10.578 -4.426 1 98.38 5 CYS B C 1
ATOM 1524 O O . CYS B 1 5 ? -10.367 -10.703 -5.645 1 98.38 5 CYS B O 1
ATOM 1526 N N . ILE B 1 6 ? -9.445 -9.719 -3.867 1 98.19 6 ILE B N 1
ATOM 1527 C CA . ILE B 1 6 ? -8.352 -9.125 -4.621 1 98.19 6 ILE B CA 1
ATOM 1528 C C . ILE B 1 6 ? -7.113 -10.016 -4.52 1 98.19 6 ILE B C 1
ATOM 1530 O O . ILE B 1 6 ? -6.492 -10.109 -3.459 1 98.19 6 ILE B O 1
ATOM 1534 N N . MET B 1 7 ? -6.785 -10.617 -5.645 1 98.12 7 MET B N 1
ATOM 1535 C CA . MET B 1 7 ? -5.777 -11.672 -5.602 1 98.12 7 MET B CA 1
ATOM 1536 C C . MET B 1 7 ? -4.5 -11.234 -6.312 1 98.12 7 MET B C 1
ATOM 1538 O O . MET B 1 7 ? -4.551 -10.703 -7.422 1 98.12 7 MET B O 1
ATOM 1542 N N . VAL B 1 8 ? -3.414 -11.375 -5.602 1 96.44 8 VAL B N 1
ATOM 1543 C CA . VAL B 1 8 ? -2.088 -11.359 -6.211 1 96.44 8 VAL B CA 1
ATOM 1544 C C . VAL B 1 8 ? -1.518 -12.773 -6.262 1 96.44 8 VAL B C 1
ATOM 1546 O O . VAL B 1 8 ? -1.519 -13.484 -5.254 1 96.44 8 VAL B O 1
ATOM 1549 N N . TYR B 1 9 ? -1.14 -13.211 -7.441 1 94.25 9 TYR B N 1
ATOM 1550 C CA . TYR B 1 9 ? -0.527 -14.516 -7.641 1 94.25 9 TYR B CA 1
ATOM 1551 C C . TYR B 1 9 ? 0.785 -14.391 -8.406 1 94.25 9 TYR B C 1
ATOM 1553 O O . TYR B 1 9 ? 0.819 -13.836 -9.508 1 94.25 9 TYR B O 1
ATOM 1561 N N . GLY B 1 10 ? 1.846 -14.875 -7.789 1 92.44 10 GLY B N 1
ATOM 1562 C CA . GLY B 1 10 ? 3.133 -14.75 -8.453 1 92.44 10 GLY B CA 1
ATOM 1563 C C . GLY B 1 10 ? 4.082 -15.891 -8.133 1 92.44 10 GLY B C 1
ATOM 1564 O O . GLY B 1 10 ? 3.914 -16.578 -7.125 1 92.44 10 GLY B O 1
ATOM 1565 N N . ARG B 1 11 ? 5.027 -16.047 -9.031 1 92.44 11 ARG B N 1
ATOM 1566 C CA . ARG B 1 11 ? 6.07 -17.047 -8.797 1 92.44 11 ARG B CA 1
ATOM 1567 C C . ARG B 1 11 ? 7.082 -16.562 -7.766 1 92.44 11 ARG B C 1
ATOM 1569 O O . ARG B 1 11 ? 7.617 -17.344 -6.988 1 92.44 11 ARG B O 1
ATOM 1576 N N . PHE B 1 12 ? 7.434 -15.289 -7.836 1 94.62 12 PHE B N 1
ATOM 1577 C CA . PHE B 1 12 ? 8.336 -14.672 -6.875 1 94.62 12 PHE B CA 1
ATOM 1578 C C . PHE B 1 12 ? 9.617 -15.492 -6.723 1 94.62 12 PHE B C 1
ATOM 1580 O O . PHE B 1 12 ? 10.008 -15.836 -5.609 1 94.62 12 PHE B O 1
ATOM 1587 N N . ASN B 1 13 ? 10.305 -15.609 -7.93 1 96 13 ASN B N 1
ATOM 1588 C CA . ASN B 1 13 ? 11.438 -16.531 -7.98 1 96 13 ASN B CA 1
ATOM 1589 C C . ASN B 1 13 ? 12.719 -15.828 -8.422 1 96 13 ASN B C 1
ATOM 1591 O O . ASN B 1 13 ? 13.352 -16.234 -9.391 1 96 13 ASN B O 1
ATOM 1595 N N . PRO B 1 14 ? 13.172 -14.852 -7.707 1 96.62 14 PRO B N 1
ATOM 1596 C CA . PRO B 1 14 ? 12.664 -14.375 -6.418 1 96.62 14 PRO B CA 1
ATOM 1597 C C . PRO B 1 14 ? 11.812 -13.109 -6.543 1 96.62 14 PRO B C 1
ATOM 1599 O O . PRO B 1 14 ? 11.602 -12.617 -7.652 1 96.62 14 PRO B O 1
ATOM 1602 N N . VAL B 1 15 ? 11.242 -12.641 -5.414 1 95.88 15 VAL B N 1
ATOM 1603 C CA . VAL B 1 15 ? 10.57 -11.352 -5.324 1 95.88 15 VAL B CA 1
ATOM 1604 C C . VAL B 1 15 ? 11.57 -10.227 -5.57 1 95.88 15 VAL B C 1
ATOM 1606 O O . VAL B 1 15 ? 12.766 -10.383 -5.305 1 95.88 15 VAL B O 1
ATOM 1609 N N . HIS B 1 16 ? 11.133 -9.133 -6.086 1 94.56 16 HIS B N 1
ATOM 1610 C CA . HIS B 1 16 ? 11.961 -7.953 -6.332 1 94.56 16 HIS B CA 1
ATOM 1611 C C . HIS B 1 16 ? 11.156 -6.668 -6.148 1 94.56 16 HIS B C 1
ATOM 1613 O O . HIS B 1 16 ? 9.945 -6.715 -5.918 1 94.56 16 HIS B O 1
ATOM 1619 N N . ILE B 1 17 ? 11.828 -5.586 -6.27 1 92.69 17 ILE B N 1
ATOM 1620 C CA . ILE B 1 17 ? 11.281 -4.285 -5.902 1 92.69 17 ILE B CA 1
ATOM 1621 C C . ILE B 1 17 ? 10.094 -3.951 -6.805 1 92.69 17 ILE B C 1
ATOM 1623 O O . ILE B 1 17 ? 9.156 -3.281 -6.375 1 92.69 17 ILE B O 1
ATOM 1627 N N . GLY B 1 18 ? 10.102 -4.41 -8.008 1 89.75 18 GLY B N 1
ATOM 1628 C CA . GLY B 1 18 ? 9.008 -4.164 -8.938 1 89.75 18 GLY B CA 1
ATOM 1629 C C . GLY B 1 18 ? 7.68 -4.711 -8.453 1 89.75 18 GLY B C 1
ATOM 1630 O O . GLY B 1 18 ? 6.617 -4.277 -8.906 1 89.75 18 GLY B O 1
ATOM 1631 N N . HIS B 1 19 ? 7.707 -5.625 -7.488 1 91.88 19 HIS B N 1
ATOM 1632 C CA . HIS B 1 19 ? 6.484 -6.234 -6.984 1 91.88 19 HIS B CA 1
ATOM 1633 C C . HIS B 1 19 ? 5.793 -5.328 -5.969 1 91.88 19 HIS B C 1
ATOM 1635 O O . HIS B 1 19 ? 4.621 -5.535 -5.641 1 91.88 19 HIS B O 1
ATOM 1641 N N . ALA B 1 20 ? 6.395 -4.277 -5.559 1 91.56 20 ALA B N 1
ATOM 1642 C CA . ALA B 1 20 ? 5.801 -3.354 -4.594 1 91.56 20 ALA B CA 1
ATOM 1643 C C . ALA B 1 20 ? 4.527 -2.723 -5.148 1 91.56 20 ALA B C 1
ATOM 1645 O O . ALA B 1 20 ? 3.543 -2.553 -4.422 1 91.56 20 ALA B O 1
ATOM 1646 N N . ASN B 1 21 ? 4.598 -2.443 -6.367 1 90.94 21 ASN B N 1
ATOM 1647 C CA . ASN B 1 21 ? 3.455 -1.779 -6.984 1 90.94 21 ASN B CA 1
ATOM 1648 C C . ASN B 1 21 ? 2.221 -2.676 -6.984 1 90.94 21 ASN B C 1
ATOM 1650 O O . ASN B 1 21 ? 1.113 -2.213 -6.703 1 90.94 21 ASN B O 1
ATOM 1654 N N . ILE B 1 22 ? 2.404 -3.869 -7.297 1 93.25 22 ILE B N 1
ATOM 1655 C CA . ILE B 1 22 ? 1.261 -4.773 -7.352 1 93.25 22 ILE B CA 1
ATOM 1656 C C . ILE B 1 22 ? 0.72 -5.008 -5.941 1 93.25 22 ILE B C 1
ATOM 1658 O O . ILE B 1 22 ? -0.495 -5.027 -5.73 1 93.25 22 ILE B O 1
ATOM 1662 N N . PHE B 1 23 ? 1.62 -5.16 -4.934 1 95.25 23 PHE B N 1
ATOM 1663 C CA . PHE B 1 23 ? 1.195 -5.301 -3.545 1 95.25 23 PHE B CA 1
ATOM 1664 C C . PHE B 1 23 ? 0.434 -4.062 -3.084 1 95.25 23 PHE B C 1
ATOM 1666 O O . PHE B 1 23 ? -0.662 -4.172 -2.531 1 95.25 23 PHE B O 1
ATOM 1673 N N . GLY B 1 24 ? 0.994 -2.922 -3.404 1 94.19 24 GLY B N 1
ATOM 1674 C CA . GLY B 1 24 ? 0.384 -1.667 -2.998 1 94.19 24 GLY B CA 1
ATOM 1675 C C . GLY B 1 24 ? -0.975 -1.432 -3.631 1 94.19 24 GLY B C 1
ATOM 1676 O O . GLY B 1 24 ? -1.916 -1.011 -2.953 1 94.19 24 GLY B O 1
ATOM 1677 N N . THR B 1 25 ? -1.049 -1.718 -4.887 1 93.81 25 THR B N 1
ATOM 1678 C CA . THR B 1 25 ? -2.316 -1.575 -5.594 1 93.81 25 THR B CA 1
ATOM 1679 C C . THR B 1 25 ? -3.377 -2.498 -4.996 1 93.81 25 THR B C 1
ATOM 1681 O O . THR B 1 25 ? -4.508 -2.076 -4.758 1 93.81 25 THR B O 1
ATOM 1684 N N . GLY B 1 26 ? -2.99 -3.688 -4.746 1 96.62 26 GLY B N 1
ATOM 1685 C CA . GLY B 1 26 ? -3.914 -4.625 -4.125 1 96.62 26 GLY B CA 1
ATOM 1686 C C . GLY B 1 26 ? -4.434 -4.148 -2.781 1 96.62 26 GLY B C 1
ATOM 1687 O O . GLY B 1 26 ? -5.637 -4.219 -2.516 1 96.62 26 GLY B O 1
ATOM 1688 N N . LEU B 1 27 ? -3.529 -3.676 -2.039 1 95.75 27 LEU B N 1
ATOM 1689 C CA . LEU B 1 27 ? -3.902 -3.182 -0.719 1 95.75 27 LEU B CA 1
ATOM 1690 C C . LEU B 1 27 ? -4.859 -1.999 -0.832 1 95.75 27 LEU B C 1
ATOM 1692 O O . LEU B 1 27 ? -5.891 -1.962 -0.156 1 95.75 27 LEU B O 1
ATOM 1696 N N . THR B 1 28 ? -4.574 -1.116 -1.699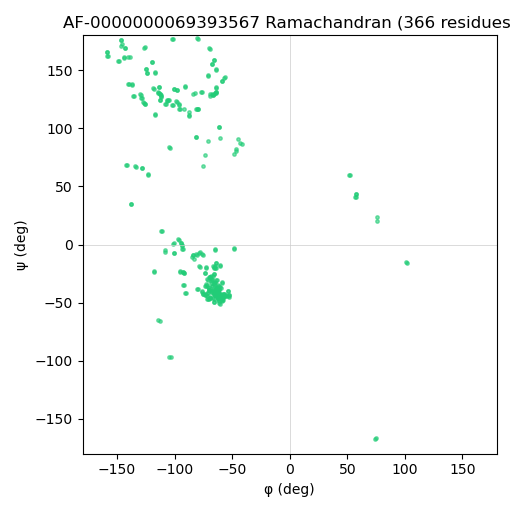 1 93.56 28 THR B N 1
ATOM 1697 C CA . THR B 1 28 ? -5.41 0.062 -1.91 1 93.56 28 THR B CA 1
ATOM 1698 C C . THR B 1 28 ? -6.809 -0.341 -2.365 1 93.56 28 THR B C 1
ATOM 1700 O O . THR B 1 28 ? -7.805 0.171 -1.851 1 93.56 28 THR B O 1
ATOM 1703 N N . MET B 1 29 ? -6.871 -1.229 -3.219 1 94.94 29 MET B N 1
ATOM 1704 C CA . MET B 1 29 ? -8.156 -1.708 -3.721 1 94.94 29 MET B CA 1
ATOM 1705 C C . MET B 1 29 ? -8.969 -2.355 -2.604 1 94.94 29 MET B C 1
ATOM 1707 O O . MET B 1 29 ? -10.188 -2.195 -2.545 1 94.94 29 MET B O 1
ATOM 1711 N N . SER B 1 30 ? -8.312 -3.061 -1.721 1 95.69 30 SER B N 1
ATOM 1712 C CA . SER B 1 30 ? -9.016 -3.76 -0.651 1 95.69 30 SER B CA 1
ATOM 1713 C C . SER B 1 30 ? -9.68 -2.779 0.31 1 95.69 30 SER B C 1
ATOM 1715 O O . SER B 1 30 ? -10.633 -3.129 1.001 1 95.69 30 SER B O 1
ATOM 1717 N N . TYR B 1 31 ? -9.25 -1.562 0.317 1 92.12 31 TYR B N 1
ATOM 1718 C CA . TYR B 1 31 ? -9.859 -0.531 1.147 1 92.12 31 TYR B CA 1
ATOM 1719 C C . TYR B 1 31 ? -10.953 0.204 0.384 1 92.12 31 TYR B C 1
ATOM 1721 O O . TYR B 1 31 ? -11.906 0.71 0.985 1 92.12 31 TYR B O 1
ATOM 1729 N N . SER B 1 32 ? -10.867 0.2 -0.887 1 89.94 32 SER B N 1
ATOM 1730 C CA . SER B 1 32 ? -11.734 1.043 -1.703 1 89.94 32 SER B CA 1
ATOM 1731 C C . SER B 1 32 ? -12.961 0.274 -2.182 1 89.94 32 SER B C 1
ATOM 1733 O O . SER B 1 32 ? -13.961 0.875 -2.578 1 89.94 32 SER B O 1
ATOM 1735 N N . ILE B 1 33 ? -12.812 -1.015 -2.223 1 90.19 33 ILE B N 1
ATOM 1736 C CA . ILE B 1 33 ? -13.914 -1.872 -2.645 1 90.19 33 ILE B CA 1
ATOM 1737 C C . ILE B 1 33 ? -14.578 -2.502 -1.421 1 90.19 33 ILE B C 1
ATOM 1739 O O . ILE B 1 33 ? -13.93 -3.24 -0.67 1 90.19 33 ILE B O 1
ATOM 1743 N N . PRO B 1 34 ? -15.867 -2.199 -1.27 1 87.31 34 PRO B N 1
ATOM 1744 C CA . PRO B 1 34 ? -16.547 -2.729 -0.083 1 87.31 34 PRO B CA 1
ATOM 1745 C C . PRO B 1 34 ? -16.516 -4.254 -0.014 1 87.31 34 PRO B C 1
ATOM 1747 O O . PRO B 1 34 ? -16.625 -4.922 -1.043 1 87.31 34 PRO B O 1
ATOM 1750 N N . ASN B 1 35 ? -16.328 -4.773 1.142 1 92.31 35 ASN B N 1
ATOM 1751 C CA . ASN B 1 35 ? -16.359 -6.203 1.437 1 92.31 35 ASN B CA 1
ATOM 1752 C C . ASN B 1 35 ? -15.352 -6.973 0.595 1 92.31 35 ASN B C 1
ATOM 1754 O O . ASN B 1 35 ? -15.688 -7.988 -0.017 1 92.31 35 ASN B O 1
ATOM 1758 N N . SER B 1 36 ? -14.188 -6.406 0.504 1 95.25 36 SER B N 1
ATOM 1759 C CA . SER B 1 36 ? -13.117 -7.043 -0.255 1 95.25 36 SER B CA 1
ATOM 1760 C C . SER B 1 36 ? -11.906 -7.336 0.631 1 95.25 36 SER B C 1
ATOM 1762 O O . SER B 1 36 ? -11.781 -6.777 1.721 1 95.25 36 SER B O 1
ATOM 1764 N N . GLU B 1 37 ? -11.062 -8.352 0.175 1 96.5 37 GLU B N 1
ATOM 1765 C CA . GLU B 1 37 ? -9.852 -8.742 0.887 1 96.5 37 GLU B CA 1
ATOM 1766 C C . GLU B 1 37 ? -8.688 -8.961 -0.078 1 96.5 37 GLU B C 1
ATOM 1768 O O . GLU B 1 37 ? -8.875 -9.516 -1.163 1 96.5 37 GLU B O 1
ATOM 1773 N N . LEU B 1 38 ? -7.57 -8.453 0.359 1 97.69 38 LEU B N 1
ATOM 1774 C CA . LEU B 1 38 ? -6.355 -8.766 -0.384 1 97.69 38 LEU B CA 1
ATOM 1775 C C . LEU B 1 38 ? -5.797 -10.125 0.031 1 97.69 38 LEU B C 1
ATOM 1777 O O . LEU B 1 38 ? -5.695 -10.422 1.224 1 97.69 38 LEU B O 1
ATOM 1781 N N . LYS B 1 39 ? -5.508 -10.961 -0.944 1 98.44 39 LYS B N 1
ATOM 1782 C CA . LYS B 1 39 ? -4.812 -12.227 -0.729 1 98.44 39 LYS B CA 1
ATOM 1783 C C . LYS B 1 39 ? -3.625 -12.367 -1.675 1 98.44 39 LYS B C 1
ATOM 1785 O O . LYS B 1 39 ? -3.771 -12.227 -2.891 1 98.44 39 LYS B O 1
ATOM 1790 N N . ILE B 1 40 ? -2.461 -12.633 -1.082 1 98.12 40 ILE B N 1
ATOM 1791 C CA . ILE B 1 40 ? -1.247 -12.82 -1.87 1 98.12 40 ILE B CA 1
ATOM 1792 C C . ILE B 1 40 ? -0.846 -14.289 -1.856 1 98.12 40 ILE B C 1
ATOM 1794 O O . ILE B 1 40 ? -0.61 -14.867 -0.792 1 98.12 40 ILE B O 1
ATOM 1798 N N . PHE B 1 41 ? -0.783 -14.875 -3.018 1 97.62 41 PHE B N 1
ATOM 1799 C CA . PHE B 1 41 ? -0.417 -16.281 -3.162 1 97.62 41 PHE B CA 1
ATOM 1800 C C . PHE B 1 41 ? 0.921 -16.422 -3.879 1 97.62 41 PHE B C 1
ATOM 1802 O O . PHE B 1 41 ? 1.168 -15.75 -4.879 1 97.62 41 PHE B O 1
ATOM 1809 N N . VAL B 1 42 ? 1.742 -17.297 -3.334 1 96.88 42 VAL B N 1
ATOM 1810 C CA . VAL B 1 42 ? 3.049 -17.625 -3.898 1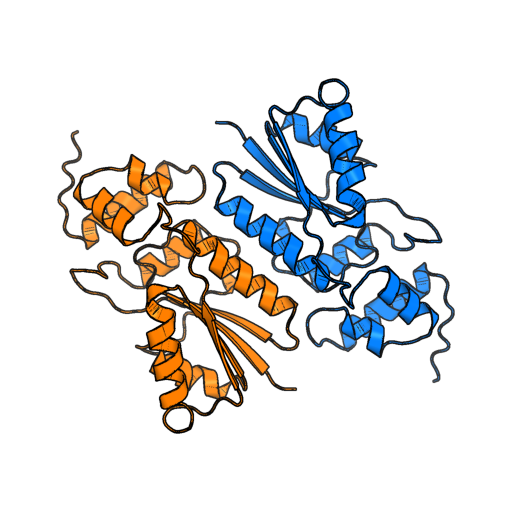 96.88 42 VAL B CA 1
ATOM 1811 C C . VAL B 1 42 ? 3.008 -19 -4.539 1 96.88 42 VAL B C 1
ATOM 1813 O O . VAL B 1 42 ? 2.602 -19.984 -3.9 1 96.88 42 VAL B O 1
ATOM 1816 N N . SER B 1 43 ? 3.373 -19.047 -5.812 1 94.94 43 SER B N 1
ATOM 1817 C CA . SER B 1 43 ? 3.363 -20.328 -6.516 1 94.94 43 SER B CA 1
ATOM 1818 C C . SER B 1 43 ? 4.246 -21.359 -5.809 1 94.94 43 SER B C 1
ATOM 1820 O O . SER B 1 43 ? 5.34 -21.016 -5.34 1 94.94 43 SER B O 1
ATOM 1822 N N . THR B 1 44 ? 3.787 -22.625 -5.82 1 95.38 44 THR B N 1
ATOM 1823 C CA . THR B 1 44 ? 4.539 -23.688 -5.18 1 95.38 44 THR B CA 1
ATOM 1824 C C . THR B 1 44 ? 5.457 -24.391 -6.188 1 95.38 44 THR B C 1
ATOM 1826 O O . THR B 1 44 ? 6.23 -25.266 -5.824 1 95.38 44 THR B O 1
ATOM 1829 N N . THR B 1 45 ? 5.418 -23.969 -7.391 1 92.19 45 THR B N 1
ATOM 1830 C CA . THR B 1 45 ? 6.207 -24.578 -8.445 1 92.19 45 THR B CA 1
ATOM 1831 C C . THR B 1 45 ? 7.699 -24.406 -8.18 1 92.19 45 THR B C 1
ATOM 1833 O O . THR B 1 45 ? 8.148 -23.328 -7.797 1 92.19 45 THR B O 1
ATOM 1836 N N . GLN B 1 46 ? 8.359 -25.531 -8.289 1 94.19 46 GLN B N 1
ATOM 1837 C CA . GLN B 1 46 ? 9.82 -25.516 -8.195 1 94.19 46 GLN B CA 1
ATOM 1838 C C . GLN B 1 46 ? 10.445 -26.406 -9.273 1 94.19 46 GLN B C 1
ATOM 1840 O O . GLN B 1 46 ? 10.047 -27.547 -9.445 1 94.19 46 GLN B O 1
ATOM 1845 N N . ASP B 1 47 ? 11.359 -25.828 -10.008 1 91.25 47 ASP B N 1
ATOM 1846 C CA . ASP B 1 47 ? 12.125 -26.578 -11 1 91.25 47 ASP B CA 1
ATOM 1847 C C . ASP B 1 47 ? 13.547 -26.047 -11.117 1 91.25 47 ASP B C 1
ATOM 1849 O O . ASP B 1 47 ? 13.891 -25.031 -10.516 1 91.25 47 ASP B O 1
ATOM 1853 N N . LYS B 1 48 ? 14.43 -26.734 -11.844 1 83.44 48 LYS B N 1
ATOM 1854 C CA . LYS B 1 48 ? 15.852 -26.406 -11.922 1 83.44 48 LYS B CA 1
ATOM 1855 C C . LYS B 1 48 ? 16.078 -25.219 -12.859 1 83.44 48 LYS B C 1
ATOM 1857 O O . LYS B 1 48 ? 17.172 -24.656 -12.891 1 83.44 48 LYS B O 1
ATOM 1862 N N . GLY B 1 49 ? 15.102 -24.781 -13.508 1 84.69 49 GLY B N 1
ATOM 1863 C CA . GLY B 1 49 ? 15.258 -23.703 -14.477 1 84.69 49 GLY B CA 1
ATOM 1864 C C . GLY B 1 49 ? 14.734 -22.375 -13.969 1 84.69 49 GLY B C 1
ATOM 1865 O O . GLY B 1 49 ? 15.383 -21.703 -13.164 1 84.69 49 GLY B O 1
ATOM 1866 N N . ASN B 1 50 ? 13.539 -22.109 -14.359 1 86.62 50 ASN B N 1
ATOM 1867 C CA . ASN B 1 50 ? 12.984 -20.766 -14.133 1 86.62 50 ASN B CA 1
ATOM 1868 C C . ASN B 1 50 ? 12.406 -20.641 -12.727 1 86.62 50 ASN B C 1
ATOM 1870 O O . ASN B 1 50 ? 12.117 -19.531 -12.273 1 86.62 50 ASN B O 1
ATOM 1874 N N . ASN B 1 51 ? 12.32 -21.734 -12.016 1 94.62 51 ASN B N 1
ATOM 1875 C CA . ASN B 1 51 ? 11.742 -21.703 -10.68 1 94.62 51 ASN B CA 1
ATOM 1876 C C . ASN B 1 51 ? 12.602 -22.484 -9.688 1 94.62 51 ASN B C 1
ATOM 1878 O O . ASN B 1 51 ? 12.133 -23.438 -9.062 1 94.62 51 ASN B O 1
ATOM 1882 N N . PRO B 1 52 ? 13.727 -22 -9.43 1 95.69 52 PRO B N 1
ATOM 1883 C CA . PRO B 1 52 ? 14.656 -22.781 -8.609 1 95.69 52 PRO B CA 1
ATOM 1884 C C . PRO B 1 52 ? 14.328 -22.719 -7.121 1 95.69 52 PRO B C 1
ATOM 1886 O O . PRO B 1 52 ? 14.773 -23.578 -6.348 1 95.69 52 PRO B O 1
ATOM 1889 N N . LEU B 1 53 ? 13.594 -21.797 -6.645 1 97.5 53 LEU B N 1
ATOM 1890 C CA . LEU B 1 53 ? 13.453 -21.578 -5.211 1 97.5 53 LEU B CA 1
ATOM 1891 C C . LEU B 1 53 ? 12.281 -22.375 -4.648 1 97.5 53 LEU B C 1
ATOM 1893 O O . LEU B 1 53 ? 11.211 -22.438 -5.258 1 97.5 53 LEU B O 1
ATOM 1897 N N . PRO B 1 54 ? 12.531 -23.016 -3.475 1 97.12 54 PRO B N 1
ATOM 1898 C CA . PRO B 1 54 ? 11.383 -23.625 -2.785 1 97.12 54 PRO B CA 1
ATOM 1899 C C . PRO B 1 54 ? 10.383 -22.578 -2.283 1 97.12 54 PRO B C 1
ATOM 1901 O O . PRO B 1 54 ? 10.742 -21.422 -2.082 1 97.12 54 PRO B O 1
ATOM 1904 N N . TYR B 1 55 ? 9.156 -23.047 -2.068 1 97.31 55 TYR B N 1
ATOM 1905 C CA . TYR B 1 55 ? 8.039 -22.234 -1.629 1 97.31 55 TYR B CA 1
ATOM 1906 C C . TYR B 1 55 ? 8.398 -21.438 -0.379 1 97.31 55 TYR B C 1
ATOM 1908 O O . TYR B 1 55 ? 8.18 -20.219 -0.32 1 97.31 55 TYR B O 1
ATOM 1916 N N . GLU B 1 56 ? 9.07 -22.078 0.576 1 97.75 56 GLU B N 1
ATOM 1917 C CA . GLU B 1 56 ? 9.328 -21.484 1.88 1 97.75 56 GLU B CA 1
ATOM 1918 C C . GLU B 1 56 ? 10.297 -20.297 1.763 1 97.75 56 GLU B C 1
ATOM 1920 O O . GLU B 1 56 ? 10.156 -19.312 2.475 1 97.75 56 GLU B O 1
ATOM 1925 N N . ILE B 1 57 ? 11.234 -20.438 0.856 1 98 57 ILE B N 1
ATOM 1926 C CA . ILE B 1 57 ? 12.219 -19.375 0.665 1 98 57 ILE B CA 1
ATOM 1927 C C . ILE B 1 57 ? 11.555 -18.172 0.004 1 98 57 ILE B C 1
ATOM 1929 O O . ILE B 1 57 ? 11.797 -17.031 0.401 1 98 57 ILE B O 1
ATOM 1933 N N . LYS B 1 58 ? 10.711 -18.422 -0.98 1 98 58 LYS B N 1
ATOM 1934 C CA . LYS B 1 58 ? 10 -17.344 -1.663 1 98 58 LYS B CA 1
ATOM 1935 C C . LYS B 1 58 ? 9.141 -16.547 -0.686 1 98 58 LYS B C 1
ATOM 1937 O O . LYS B 1 58 ? 9.188 -15.32 -0.672 1 98 58 LYS B O 1
ATOM 1942 N N . VAL B 1 59 ? 8.453 -17.234 0.174 1 98.44 59 VAL B N 1
ATOM 1943 C CA . VAL B 1 59 ? 7.562 -16.609 1.148 1 98.44 59 VAL B CA 1
ATOM 1944 C C . VAL B 1 59 ? 8.375 -15.789 2.145 1 98.44 59 VAL B C 1
ATOM 1946 O O . VAL B 1 59 ? 8.039 -14.641 2.434 1 98.44 59 VAL B O 1
ATOM 1949 N N . GLN B 1 60 ? 9.43 -16.391 2.623 1 98.44 60 GLN B N 1
ATOM 1950 C CA . GLN B 1 60 ? 10.25 -15.711 3.611 1 98.44 60 GLN B CA 1
ATOM 1951 C C . GLN B 1 60 ? 10.867 -14.438 3.029 1 98.44 60 GLN B C 1
ATOM 1953 O O . GLN B 1 60 ? 10.953 -13.414 3.713 1 98.44 60 GLN B O 1
ATOM 1958 N N . MET B 1 61 ? 11.289 -14.516 1.793 1 98.38 61 MET B N 1
ATOM 1959 C CA . MET B 1 61 ? 11.891 -13.344 1.156 1 98.38 61 MET B CA 1
ATOM 1960 C C . MET B 1 61 ? 10.891 -12.203 1.053 1 98.38 61 MET B C 1
ATOM 1962 O O . MET B 1 61 ? 11.234 -11.047 1.282 1 98.38 61 MET B O 1
ATOM 1966 N N . ILE B 1 62 ? 9.664 -12.484 0.73 1 98.12 62 ILE B N 1
ATOM 1967 C CA . ILE B 1 62 ? 8.641 -11.453 0.673 1 98.12 62 ILE B CA 1
ATOM 1968 C C . ILE B 1 62 ? 8.461 -10.828 2.055 1 98.12 62 ILE B C 1
ATOM 1970 O O . ILE B 1 62 ? 8.43 -9.602 2.191 1 98.12 62 ILE B O 1
ATOM 1974 N N . LYS B 1 63 ? 8.375 -11.672 3.053 1 97.81 63 LYS B N 1
ATOM 1975 C CA . LYS B 1 63 ? 8.156 -11.188 4.41 1 97.81 63 LYS B CA 1
ATOM 1976 C C . LYS B 1 63 ? 9.312 -10.297 4.867 1 97.81 63 LYS B C 1
ATOM 1978 O O . LYS B 1 63 ? 9.102 -9.312 5.578 1 97.81 63 LYS B O 1
ATOM 1983 N N . ASP B 1 64 ? 10.492 -10.625 4.441 1 97.38 64 ASP B N 1
ATOM 1984 C CA . ASP B 1 64 ? 11.672 -9.875 4.871 1 97.38 64 ASP B CA 1
ATOM 1985 C C . ASP B 1 64 ? 11.758 -8.531 4.156 1 97.38 64 ASP B C 1
ATOM 1987 O O . ASP B 1 64 ? 12.109 -7.52 4.77 1 97.38 64 ASP B O 1
ATOM 1991 N N . TYR B 1 65 ? 11.484 -8.523 2.871 1 96.75 65 TYR B N 1
ATOM 1992 C CA . TYR B 1 65 ? 11.734 -7.32 2.086 1 96.75 65 TYR B CA 1
ATOM 1993 C C . TYR B 1 65 ? 10.484 -6.449 2.016 1 96.75 65 TYR B C 1
ATOM 1995 O O . TYR B 1 65 ? 10.57 -5.25 1.73 1 96.75 65 TYR B O 1
ATOM 2003 N N . PHE B 1 66 ? 9.336 -7.023 2.189 1 96.25 66 PHE B N 1
ATOM 2004 C CA . PHE B 1 66 ? 8.062 -6.309 2.15 1 96.25 66 PHE B CA 1
ATOM 2005 C C . PHE B 1 66 ? 7.234 -6.605 3.393 1 96.25 66 PHE B C 1
ATOM 2007 O O . PHE B 1 66 ? 6.105 -7.082 3.291 1 96.25 66 PHE B O 1
ATOM 2014 N N . PRO B 1 67 ? 7.695 -6.191 4.531 1 94.38 67 PRO B N 1
ATOM 2015 C CA . PRO B 1 67 ? 7.074 -6.617 5.789 1 94.38 67 PRO B CA 1
ATOM 2016 C C . PRO B 1 67 ? 5.648 -6.098 5.945 1 94.38 67 PRO B C 1
ATOM 2018 O O . PRO B 1 67 ? 4.836 -6.707 6.648 1 94.38 67 PRO B O 1
ATOM 2021 N N . ALA B 1 68 ? 5.316 -5.051 5.344 1 92.69 68 ALA B N 1
ATOM 2022 C CA . ALA B 1 68 ? 3.975 -4.48 5.457 1 92.69 68 ALA B CA 1
ATOM 2023 C C . ALA B 1 68 ? 2.926 -5.43 4.887 1 92.69 68 ALA B C 1
ATOM 2025 O O . ALA B 1 68 ? 1.735 -5.301 5.188 1 92.69 68 ALA B O 1
ATOM 2026 N N . PHE B 1 69 ? 3.373 -6.402 4.121 1 96.19 69 PHE B N 1
ATOM 2027 C CA . PHE B 1 69 ? 2.408 -7.238 3.42 1 96.19 69 PHE B CA 1
ATOM 2028 C C . PHE B 1 69 ? 2.408 -8.656 3.984 1 96.19 69 PHE B C 1
ATOM 2030 O O . PHE B 1 69 ? 1.746 -9.547 3.443 1 96.19 69 PHE B O 1
ATOM 2037 N N . ARG B 1 70 ? 3.047 -8.883 5.098 1 95.88 70 ARG B N 1
ATOM 2038 C CA . ARG B 1 70 ? 3.207 -10.203 5.707 1 95.88 70 ARG B CA 1
ATOM 2039 C C . ARG B 1 70 ? 1.853 -10.852 5.961 1 95.88 70 ARG B C 1
ATOM 2041 O O . ARG B 1 70 ? 1.661 -12.031 5.656 1 95.88 70 ARG B O 1
ATOM 2048 N N . GLN B 1 71 ? 0.932 -10.078 6.445 1 95.5 71 GLN B N 1
ATOM 2049 C CA . GLN B 1 71 ? -0.33 -10.648 6.91 1 95.5 71 GLN B CA 1
ATOM 2050 C C . GLN B 1 71 ? -1.229 -11.023 5.738 1 95.5 71 GLN B C 1
ATOM 2052 O O . GLN B 1 71 ? -2.244 -11.703 5.918 1 95.5 71 GLN B O 1
ATOM 2057 N N . TYR B 1 72 ? -0.825 -10.633 4.566 1 97.38 72 TYR B N 1
ATOM 2058 C CA . TYR B 1 72 ? -1.687 -10.852 3.41 1 97.38 72 TYR B CA 1
ATOM 2059 C C . TYR B 1 72 ? -1.236 -12.078 2.621 1 97.38 72 TYR B C 1
ATOM 2061 O O . TYR B 1 72 ? -1.919 -12.508 1.689 1 97.38 72 TYR B O 1
ATOM 2069 N N . ILE B 1 73 ? -0.103 -12.664 2.957 1 98.31 73 ILE B N 1
ATOM 2070 C CA . ILE B 1 73 ? 0.406 -13.859 2.297 1 98.31 73 ILE B CA 1
ATOM 2071 C C . ILE B 1 73 ? -0.371 -15.078 2.777 1 98.31 73 ILE B C 1
ATOM 2073 O O . ILE B 1 73 ? -0.514 -15.305 3.982 1 98.31 73 ILE B O 1
ATOM 2077 N N . GLN B 1 74 ? -0.806 -15.867 1.827 1 98.06 74 GLN B N 1
ATOM 2078 C CA . GLN B 1 74 ? -1.646 -17.016 2.152 1 98.06 74 GLN B CA 1
ATOM 2079 C C . GLN B 1 74 ? -0.833 -18.312 2.16 1 98.06 74 GLN B C 1
ATOM 2081 O O . GLN B 1 74 ? -0.07 -18.578 1.229 1 98.06 74 GLN B O 1
ATOM 2086 N N . ALA B 1 75 ? -1.079 -19.062 3.193 1 95.62 75 ALA B N 1
ATOM 2087 C CA . ALA B 1 75 ? -0.444 -20.375 3.271 1 95.62 75 ALA B CA 1
ATOM 2088 C C . ALA B 1 75 ? -1.319 -21.438 2.629 1 95.62 75 ALA B C 1
ATOM 2090 O O . ALA B 1 75 ? -0.816 -22.328 1.944 1 95.62 75 ALA B O 1
ATOM 2091 N N . GLU B 1 76 ? -2.611 -21.391 2.852 1 95.81 76 GLU B N 1
ATOM 2092 C CA . GLU B 1 76 ? -3.543 -22.359 2.281 1 95.81 76 GLU B CA 1
ATOM 2093 C C . GLU B 1 76 ? -3.859 -22.031 0.826 1 95.81 76 GLU B C 1
ATOM 2095 O O . GLU B 1 76 ? -4.465 -21 0.535 1 95.81 76 GLU B O 1
ATOM 2100 N N . GLN B 1 77 ? -3.484 -22.922 -0.023 1 97 77 GLN B N 1
ATOM 2101 C CA . GLN B 1 77 ? -3.699 -22.766 -1.457 1 97 77 GLN B CA 1
ATOM 2102 C C . GLN B 1 77 ? -3.656 -24.109 -2.176 1 97 77 GLN B C 1
ATOM 2104 O O . GLN B 1 77 ? -3.277 -25.125 -1.586 1 97 77 GLN B O 1
ATOM 2109 N N . GLY B 1 78 ? -4.145 -24.078 -3.455 1 95.56 78 GLY B N 1
ATOM 2110 C CA . GLY B 1 78 ? -3.973 -25.25 -4.312 1 95.56 78 GLY B CA 1
ATOM 2111 C C . GLY B 1 78 ? -2.588 -25.328 -4.926 1 95.56 78 GLY B C 1
ATOM 2112 O O . GLY B 1 78 ? -1.766 -24.438 -4.75 1 95.56 78 GLY B O 1
ATOM 2113 N N . GLU B 1 79 ? -2.371 -26.406 -5.668 1 93.06 79 GLU B N 1
ATOM 2114 C CA . GLU B 1 79 ? -1.086 -26.625 -6.324 1 93.06 79 GLU B CA 1
ATOM 2115 C C . GLU B 1 79 ? -0.886 -25.672 -7.484 1 93.06 79 GLU B C 1
ATOM 2117 O O . GLU B 1 79 ? 0.248 -25.344 -7.852 1 93.06 79 GLU B O 1
ATOM 2122 N N . THR B 1 80 ? -1.998 -25.328 -8.039 1 93.25 80 THR B N 1
ATOM 2123 C CA . THR B 1 80 ? -1.965 -24.422 -9.18 1 93.25 80 THR B CA 1
ATOM 2124 C C . THR B 1 80 ? -2.875 -23.219 -8.945 1 93.25 80 THR B C 1
ATOM 2126 O O . THR B 1 80 ? -3.625 -23.188 -7.969 1 93.25 80 THR B O 1
ATOM 2129 N N . LEU B 1 81 ? -2.768 -22.219 -9.805 1 93.12 81 LEU B N 1
ATOM 2130 C CA . LEU B 1 81 ? -3.676 -21.078 -9.773 1 93.12 81 LEU B CA 1
ATOM 2131 C C . LEU B 1 81 ? -5.129 -21.531 -9.828 1 93.12 81 LEU B C 1
ATOM 2133 O O . LEU B 1 81 ? -5.957 -21.078 -9.031 1 93.12 81 LEU B O 1
ATOM 2137 N N . PHE B 1 82 ? -5.41 -22.547 -10.641 1 93.81 82 PHE B N 1
ATOM 2138 C CA . PHE B 1 82 ? -6.785 -22.984 -10.867 1 93.81 82 PHE B CA 1
ATOM 2139 C C . PHE B 1 82 ? -7.34 -23.688 -9.641 1 93.81 82 PHE B C 1
ATOM 2141 O O . PHE B 1 82 ? -8.477 -23.453 -9.234 1 93.81 82 PHE B O 1
ATOM 2148 N N . THR B 1 83 ? -6.516 -24.562 -9.078 1 95.69 83 THR B N 1
ATOM 2149 C CA . THR B 1 83 ? -6.98 -25.25 -7.883 1 95.69 83 THR B CA 1
ATOM 2150 C C . THR B 1 83 ? -7.125 -24.266 -6.719 1 95.69 83 THR B C 1
ATOM 2152 O O . THR B 1 83 ? -7.988 -24.438 -5.855 1 95.69 83 THR B O 1
ATOM 2155 N N . THR B 1 84 ? -6.301 -23.219 -6.742 1 97.12 84 THR B N 1
ATOM 2156 C CA . THR B 1 84 ? -6.438 -22.156 -5.746 1 97.12 84 THR B CA 1
ATOM 2157 C C . THR B 1 84 ? -7.75 -21.406 -5.93 1 97.12 84 THR B C 1
ATOM 2159 O O . THR B 1 84 ? -8.445 -21.109 -4.957 1 97.12 84 THR B O 1
ATOM 2162 N N . LEU B 1 85 ? -8.125 -21.172 -7.176 1 97.38 85 LEU B N 1
ATOM 2163 C CA . LEU B 1 85 ? -9.367 -20.469 -7.48 1 97.38 85 LEU B CA 1
ATOM 2164 C C . LEU B 1 85 ? -10.578 -21.281 -7.059 1 97.38 85 LEU B C 1
ATOM 2166 O O . LEU B 1 85 ? -11.578 -20.734 -6.605 1 97.38 85 LEU B O 1
ATOM 2170 N N . GLU B 1 86 ? -10.469 -22.578 -7.16 1 96.81 86 GLU B N 1
ATOM 2171 C CA . GLU B 1 86 ? -11.539 -23.453 -6.684 1 96.81 86 GLU B CA 1
ATOM 2172 C C . GLU B 1 86 ? -11.766 -23.281 -5.188 1 96.81 86 GLU B C 1
ATOM 2174 O O . GLU B 1 86 ? -12.906 -23.203 -4.73 1 96.81 86 GLU B O 1
ATOM 2179 N N . ILE B 1 87 ? -10.68 -23.234 -4.527 1 97.38 87 ILE B N 1
ATOM 2180 C CA . ILE B 1 87 ? -10.742 -23.047 -3.082 1 97.38 87 ILE B CA 1
ATOM 2181 C C . ILE B 1 87 ? -11.352 -21.688 -2.758 1 97.38 87 ILE B C 1
ATOM 2183 O O . ILE B 1 87 ? -12.242 -21.578 -1.909 1 97.38 87 ILE B O 1
ATOM 2187 N N . LEU B 1 88 ? -10.977 -20.609 -3.445 1 97.81 88 LEU B N 1
ATOM 2188 C CA . LEU B 1 88 ? -11.422 -19.25 -3.18 1 97.81 88 LEU B CA 1
ATOM 2189 C C . LEU B 1 88 ? -12.898 -19.078 -3.516 1 97.81 88 LEU B C 1
ATOM 2191 O O . LEU B 1 88 ? -13.602 -18.312 -2.865 1 97.81 88 LEU B O 1
ATOM 2195 N N . ASN B 1 89 ? -13.328 -19.828 -4.504 1 97.62 89 ASN B N 1
ATOM 2196 C CA . ASN B 1 89 ? -14.711 -19.688 -4.953 1 97.62 89 ASN B CA 1
ATOM 2197 C C . ASN B 1 89 ? -15.695 -20.141 -3.879 1 97.62 89 ASN B C 1
ATOM 2199 O O . ASN B 1 89 ? -16.859 -19.734 -3.896 1 97.62 89 ASN B O 1
ATOM 2203 N N . ALA B 1 90 ? -15.281 -20.891 -2.92 1 96.38 90 ALA B N 1
ATOM 2204 C CA . ALA B 1 90 ? -16.125 -21.312 -1.803 1 96.38 90 ALA B CA 1
ATOM 2205 C C . ALA B 1 90 ? -16.375 -20.141 -0.853 1 96.38 90 ALA B C 1
ATOM 2207 O O . ALA B 1 90 ? -17.375 -20.125 -0.126 1 96.38 90 ALA B O 1
ATOM 2208 N N . GLU B 1 91 ? -15.516 -19.141 -0.959 1 96.75 91 GLU B N 1
ATOM 2209 C CA . GLU B 1 91 ? -15.57 -18.078 0.041 1 96.75 91 GLU B CA 1
ATOM 2210 C C . GLU B 1 91 ? -15.906 -16.734 -0.601 1 96.75 91 GLU B C 1
ATOM 2212 O O . GLU B 1 91 ? -16.438 -15.844 0.061 1 96.75 91 GLU B O 1
ATOM 2217 N N . TYR B 1 92 ? -15.656 -16.578 -1.833 1 98.06 92 TYR B N 1
ATOM 2218 C CA . TYR B 1 92 ? -15.797 -15.289 -2.496 1 98.06 92 TYR B CA 1
ATOM 2219 C C . TYR B 1 92 ? -16.734 -15.391 -3.695 1 98.06 92 TYR B C 1
ATOM 2221 O O . TYR B 1 92 ? -16.734 -16.406 -4.398 1 98.06 92 TYR B O 1
ATOM 2229 N N . ASP B 1 93 ? -17.391 -14.305 -3.881 1 98.31 93 ASP B N 1
ATOM 2230 C CA . ASP B 1 93 ? -18.328 -14.219 -5.008 1 98.31 93 ASP B CA 1
ATOM 2231 C C . ASP B 1 93 ? -17.641 -13.641 -6.238 1 98.31 93 ASP B C 1
ATOM 2233 O O . ASP B 1 93 ? -17.984 -13.984 -7.371 1 98.31 93 ASP B O 1
ATOM 2237 N N . ASN B 1 94 ? -16.75 -12.75 -6.027 1 98.12 94 ASN B N 1
ATOM 2238 C CA . ASN B 1 94 ? -16.062 -12.039 -7.094 1 98.12 94 ASN B CA 1
ATOM 2239 C C . ASN B 1 94 ? -14.539 -12.164 -6.961 1 98.12 94 ASN B C 1
ATOM 2241 O O . ASN B 1 94 ? -14.023 -12.344 -5.855 1 98.12 94 ASN B O 1
ATOM 2245 N N . LEU B 1 95 ? -13.891 -12.094 -8.18 1 98 95 LEU B N 1
ATOM 2246 C CA . LEU B 1 95 ? -12.43 -12.18 -8.219 1 98 95 LEU B CA 1
ATOM 2247 C C . LEU B 1 95 ? -11.844 -11.039 -9.031 1 98 95 LEU B C 1
ATOM 2249 O O . LEU B 1 95 ? -12.305 -10.758 -10.141 1 98 95 LEU B O 1
ATOM 2253 N N . ILE B 1 96 ? -10.883 -10.375 -8.406 1 97.12 96 ILE B N 1
ATOM 2254 C CA . ILE B 1 96 ? -10 -9.461 -9.133 1 97.12 96 ILE B CA 1
ATOM 2255 C C . ILE B 1 96 ? -8.562 -9.953 -9.055 1 97.12 96 ILE B C 1
ATOM 2257 O O . ILE B 1 96 ? -7.957 -9.969 -7.977 1 97.12 96 ILE B O 1
ATOM 2261 N N . LEU B 1 97 ? -8.062 -10.375 -10.195 1 96.75 97 LEU B N 1
ATOM 2262 C CA . LEU B 1 97 ? -6.684 -10.867 -10.258 1 96.75 97 LEU B CA 1
ATOM 2263 C C . LEU B 1 97 ? -5.746 -9.773 -10.766 1 96.75 97 LEU B C 1
ATOM 2265 O O . LEU B 1 97 ? -5.938 -9.242 -11.859 1 96.75 97 LEU B O 1
ATOM 2269 N N . LEU B 1 98 ? -4.73 -9.477 -9.93 1 95 98 LEU B N 1
ATOM 2270 C CA . LEU B 1 98 ? -3.672 -8.555 -10.328 1 95 98 LEU B CA 1
ATOM 2271 C C . LEU B 1 98 ? -2.463 -9.32 -10.867 1 95 98 LEU B C 1
ATOM 2273 O O . LEU B 1 98 ? -1.893 -10.156 -10.164 1 95 98 LEU B O 1
ATOM 2277 N N . CYS B 1 99 ? -2.102 -9.039 -12.109 1 87.31 99 CYS B N 1
ATOM 2278 C CA . CYS B 1 99 ? -0.976 -9.789 -12.656 1 87.31 99 CYS B CA 1
ATOM 2279 C C . CYS B 1 99 ? -0.126 -8.906 -13.57 1 87.31 99 CYS B C 1
ATOM 2281 O O . CYS B 1 99 ? -0.53 -7.801 -13.922 1 87.31 99 CYS B O 1
ATOM 2283 N N . GLY B 1 100 ? 1.112 -9.391 -13.766 1 78.69 100 GLY B N 1
ATOM 2284 C CA . GLY B 1 100 ? 1.992 -8.695 -14.695 1 78.69 100 GLY B CA 1
ATOM 2285 C C . GLY B 1 100 ? 1.557 -8.812 -16.141 1 78.69 100 GLY B C 1
ATOM 2286 O O . GLY B 1 100 ? 0.707 -9.641 -16.469 1 78.69 100 GLY B O 1
ATOM 2287 N N . SER B 1 101 ? 2.195 -7.996 -17 1 73.06 101 SER B N 1
ATOM 2288 C CA . SER B 1 101 ? 1.809 -7.887 -18.406 1 73.06 101 SER B CA 1
ATOM 2289 C C . SER B 1 101 ? 2.041 -9.195 -19.141 1 73.06 101 SER B C 1
ATOM 2291 O O . SER B 1 101 ? 1.288 -9.539 -20.062 1 73.06 101 SER B O 1
ATOM 2293 N N . ASP B 1 102 ? 3.047 -9.938 -18.781 1 68.69 102 ASP B N 1
ATOM 2294 C CA . ASP B 1 102 ? 3.426 -11.141 -19.5 1 68.69 102 ASP B CA 1
ATOM 2295 C C . ASP B 1 102 ? 2.354 -12.227 -19.375 1 68.69 102 ASP B C 1
ATOM 2297 O O . ASP B 1 102 ? 2.201 -13.062 -20.266 1 68.69 102 ASP B O 1
ATOM 2301 N N . ARG B 1 103 ? 1.644 -12.18 -18.328 1 76.19 103 ARG B N 1
ATOM 2302 C CA . ARG B 1 103 ? 0.702 -13.266 -18.078 1 76.19 103 ARG B CA 1
ATOM 2303 C C . ARG B 1 103 ? -0.736 -12.797 -18.281 1 76.19 103 ARG B C 1
ATOM 2305 O O . ARG B 1 103 ? -1.665 -13.609 -18.25 1 76.19 103 ARG B O 1
ATOM 2312 N N . PHE B 1 104 ? -0.92 -11.586 -18.531 1 80.38 104 PHE B N 1
ATOM 2313 C CA . PHE B 1 104 ? -2.244 -10.977 -18.5 1 80.38 104 PHE B CA 1
ATOM 2314 C C . PHE B 1 104 ? -3.16 -11.633 -19.531 1 80.38 104 PHE B C 1
ATOM 2316 O O . PHE B 1 104 ? -4.25 -12.102 -19.203 1 80.38 104 PHE B O 1
ATOM 2323 N N . VAL B 1 105 ? -2.656 -11.719 -20.75 1 74.38 105 VAL B N 1
ATOM 2324 C CA . VAL B 1 105 ? -3.502 -12.211 -21.828 1 74.38 105 VAL B CA 1
ATOM 2325 C C . VAL B 1 105 ? -3.857 -13.672 -21.578 1 74.38 105 VAL B C 1
ATOM 2327 O O . VAL B 1 105 ? -5.016 -14.07 -21.734 1 74.38 105 VAL B O 1
ATOM 2330 N N . HIS B 1 106 ? -2.902 -14.367 -21.156 1 81.25 106 HIS B N 1
ATOM 2331 C CA . HIS B 1 106 ? -3.111 -15.789 -20.891 1 81.25 106 HIS B CA 1
ATOM 2332 C C . HIS B 1 106 ? -4.082 -16 -19.734 1 81.25 106 HIS B C 1
ATOM 2334 O O . HIS B 1 106 ? -5.043 -16.766 -19.859 1 81.25 106 HIS B O 1
ATOM 2340 N N . PHE B 1 107 ? -3.967 -15.227 -18.703 1 83.94 107 PHE B N 1
ATOM 2341 C CA . PHE B 1 107 ? -4.801 -15.398 -17.531 1 83.94 107 PHE B CA 1
ATOM 2342 C C . PHE B 1 107 ? -6.223 -14.922 -17.797 1 83.94 107 PHE B C 1
ATOM 2344 O O . PHE B 1 107 ? -7.188 -15.555 -17.359 1 83.94 107 PHE B O 1
ATOM 2351 N N . GLU B 1 108 ? -6.285 -13.82 -18.438 1 84.94 108 GLU B N 1
ATOM 2352 C CA . GLU B 1 108 ? -7.617 -13.289 -18.719 1 84.94 108 GLU B CA 1
ATOM 2353 C C . GLU B 1 108 ? -8.461 -14.289 -19.5 1 84.94 108 GLU B C 1
ATOM 2355 O O . GLU B 1 108 ? -9.609 -14.547 -19.141 1 84.94 108 GLU B O 1
ATOM 2360 N N . SER B 1 109 ? -7.91 -14.891 -20.484 1 88.06 109 SER B N 1
ATOM 2361 C CA . SER B 1 109 ? -8.625 -15.828 -21.328 1 88.06 109 SER B CA 1
ATOM 2362 C C . SER B 1 109 ? -8.93 -17.125 -20.594 1 88.06 109 SER B C 1
ATOM 2364 O O . SER B 1 109 ? -10.062 -17.609 -20.609 1 88.06 109 SER B O 1
ATOM 2366 N N . VAL B 1 110 ? -7.977 -17.656 -19.938 1 88.44 110 VAL B N 1
ATOM 2367 C CA . VAL B 1 110 ? -8.07 -19 -19.359 1 88.44 110 VAL B CA 1
ATOM 2368 C C . VAL B 1 110 ? -8.992 -18.953 -18.141 1 88.44 110 VAL B C 1
ATOM 2370 O O . VAL B 1 110 ? -9.781 -19.875 -17.922 1 88.44 110 VAL B O 1
ATOM 2373 N N . LEU B 1 111 ? -8.992 -17.891 -17.375 1 92.5 111 LEU B N 1
ATOM 2374 C CA . LEU B 1 111 ? -9.812 -17.812 -16.172 1 92.5 111 LEU B CA 1
ATOM 2375 C C . LEU B 1 111 ? -11.289 -17.719 -16.531 1 92.5 111 LEU B C 1
ATOM 2377 O O . LEU B 1 111 ? -12.133 -18.312 -15.867 1 92.5 111 LEU B O 1
ATOM 2381 N N . LYS B 1 112 ? -11.484 -16.969 -17.562 1 90.19 112 LYS B N 1
ATOM 2382 C CA . LYS B 1 112 ? -12.867 -16.812 -18 1 90.19 112 LYS B CA 1
ATOM 2383 C C . LYS B 1 112 ? -13.398 -18.109 -18.609 1 90.19 112 LYS B C 1
ATOM 2385 O O . LYS B 1 112 ? -14.555 -18.469 -18.406 1 90.19 112 LYS B O 1
ATOM 2390 N N . LYS B 1 113 ? -12.547 -18.781 -19.312 1 91.38 113 LYS B N 1
ATOM 2391 C CA . LYS B 1 113 ? -12.914 -20.031 -19.969 1 91.38 113 LYS B CA 1
ATOM 2392 C C . LYS B 1 113 ? -13.352 -21.078 -18.953 1 91.38 113 LYS B C 1
ATOM 2394 O O . LYS B 1 113 ? -14.305 -21.828 -19.188 1 91.38 113 LYS B O 1
ATOM 2399 N N . TYR B 1 114 ? -12.656 -21.094 -17.828 1 93.94 114 TYR B N 1
ATOM 2400 C CA . TYR B 1 114 ? -12.898 -22.172 -16.891 1 93.94 114 TYR B CA 1
ATOM 2401 C C . TYR B 1 114 ? -13.945 -21.766 -15.859 1 93.94 114 TYR B C 1
ATOM 2403 O O . TYR B 1 114 ? -14.344 -22.562 -15.008 1 93.94 114 TYR B O 1
ATOM 2411 N N . ASN B 1 115 ? -14.398 -20.516 -15.906 1 95.31 115 ASN B N 1
ATOM 2412 C CA . ASN B 1 115 ? -15.5 -20.094 -15.039 1 95.31 115 ASN B CA 1
ATOM 2413 C C . ASN B 1 115 ? -16.812 -20.75 -15.461 1 95.31 115 ASN B C 1
ATOM 2415 O O . ASN B 1 115 ? -17.188 -20.719 -16.641 1 95.31 115 ASN B O 1
ATOM 2419 N N . GLY B 1 116 ? -17.531 -21.391 -14.531 1 94.56 116 GLY B N 1
ATOM 2420 C CA . GLY B 1 116 ? -18.719 -22.156 -14.82 1 94.56 116 GLY B CA 1
ATOM 2421 C C . GLY B 1 116 ? -18.484 -23.656 -14.836 1 94.56 116 GLY B C 1
ATOM 2422 O O . GLY B 1 116 ? -19.422 -24.438 -14.781 1 94.56 116 GLY B O 1
ATOM 2423 N N . THR B 1 117 ? -17.141 -24.016 -14.914 1 94.62 117 THR B N 1
ATOM 2424 C CA . THR B 1 117 ? -16.797 -25.438 -14.898 1 94.62 117 THR B CA 1
ATOM 2425 C C . THR B 1 117 ? -16.047 -25.797 -13.625 1 94.62 117 THR B C 1
ATOM 2427 O O . THR B 1 117 ? -16.594 -26.422 -12.727 1 94.62 117 THR B O 1
ATOM 2430 N N . LEU B 1 118 ? -14.828 -25.234 -13.477 1 94.31 118 LEU B N 1
ATOM 2431 C CA . LEU B 1 118 ? -13.992 -25.516 -12.312 1 94.31 118 LEU B CA 1
ATOM 2432 C C . LEU B 1 118 ? -14.438 -24.688 -11.117 1 94.31 118 LEU B C 1
ATOM 2434 O O . LEU B 1 118 ? -14.391 -25.156 -9.977 1 94.31 118 LEU B O 1
ATOM 2438 N N . TYR B 1 119 ? -14.797 -23.531 -11.336 1 96.94 119 TYR B N 1
ATOM 2439 C CA . TYR B 1 119 ? -15.328 -22.578 -10.375 1 96.94 119 TYR B CA 1
ATOM 2440 C C . TYR B 1 119 ? -16.422 -21.719 -11.008 1 96.94 119 TYR B C 1
ATOM 2442 O O . TYR B 1 119 ? -16.672 -21.812 -12.211 1 96.94 119 TYR B O 1
ATOM 2450 N N . SER B 1 120 ? -17.156 -20.938 -10.086 1 97.12 120 SER B N 1
ATOM 2451 C CA . SER B 1 120 ? -18.281 -20.156 -10.578 1 97.12 120 SER B CA 1
ATOM 2452 C C . SER B 1 120 ? -18.359 -18.812 -9.883 1 97.12 120 SER B C 1
ATOM 2454 O O . SER B 1 120 ? -19.328 -18.531 -9.172 1 97.12 120 SER B O 1
ATOM 2456 N N . PHE B 1 121 ? -17.391 -17.938 -10.156 1 97.88 121 PHE B N 1
ATOM 2457 C CA . PHE B 1 121 ? -17.438 -16.562 -9.664 1 97.88 121 PHE B CA 1
ATOM 2458 C C . PHE B 1 121 ? -18.516 -15.766 -10.391 1 97.88 121 PHE B C 1
ATOM 2460 O O . PHE B 1 121 ? -18.75 -15.969 -11.586 1 97.88 121 PHE B O 1
ATOM 2467 N N . ASP B 1 122 ? -19.156 -14.852 -9.648 1 97.75 122 ASP B N 1
ATOM 2468 C CA . ASP B 1 122 ? -20.109 -13.953 -10.297 1 97.75 122 ASP B CA 1
ATOM 2469 C C . ASP B 1 122 ? -19.406 -13.055 -11.312 1 97.75 122 ASP B C 1
ATOM 2471 O O . ASP B 1 122 ? -19.938 -12.812 -12.398 1 97.75 122 ASP B O 1
ATOM 2475 N N . ASN B 1 123 ? -18.281 -12.547 -10.914 1 96.44 123 ASN B N 1
ATOM 2476 C CA . ASN B 1 123 ? -17.453 -11.688 -11.766 1 96.44 123 ASN B CA 1
ATOM 2477 C C . ASN B 1 123 ? -15.969 -12 -11.609 1 96.44 123 ASN B C 1
ATOM 2479 O O . ASN B 1 123 ? -15.508 -12.266 -10.5 1 96.44 123 ASN B O 1
ATOM 2483 N N . ILE B 1 124 ? -15.273 -12.008 -12.805 1 96 124 ILE B N 1
ATOM 2484 C CA . ILE B 1 124 ? -13.82 -12.133 -12.812 1 96 124 ILE B CA 1
ATOM 2485 C C . ILE B 1 124 ? -13.203 -10.977 -13.602 1 96 124 ILE B C 1
ATOM 2487 O O . ILE B 1 124 ? -13.523 -10.773 -14.773 1 96 124 ILE B O 1
ATOM 2491 N N . ASP B 1 125 ? -12.375 -10.234 -12.906 1 95.25 125 ASP B N 1
ATOM 2492 C CA . ASP B 1 125 ? -11.609 -9.18 -13.562 1 95.25 125 ASP B CA 1
ATOM 2493 C C . ASP B 1 125 ? -10.109 -9.438 -13.453 1 95.25 125 ASP B C 1
ATOM 2495 O O . ASP B 1 125 ? -9.625 -9.867 -12.406 1 95.25 125 ASP B O 1
ATOM 2499 N N . VAL B 1 126 ? -9.461 -9.281 -14.586 1 93.75 126 VAL B N 1
ATOM 2500 C CA . VAL B 1 126 ? -8.008 -9.367 -14.602 1 93.75 126 VAL B CA 1
ATOM 2501 C C . VAL B 1 126 ? -7.41 -8 -14.922 1 93.75 126 VAL B C 1
ATOM 2503 O O . VAL B 1 126 ? -7.777 -7.375 -15.914 1 93.75 126 VAL B O 1
ATOM 2506 N N . ILE B 1 127 ? -6.535 -7.539 -14.023 1 92.56 127 ILE B N 1
ATOM 2507 C CA . ILE B 1 127 ? -5.93 -6.219 -14.195 1 92.56 127 ILE B CA 1
ATOM 2508 C C . ILE B 1 127 ? -4.441 -6.371 -14.484 1 92.56 127 ILE B C 1
ATOM 2510 O O . ILE B 1 127 ? -3.725 -7.059 -13.758 1 92.56 127 ILE B O 1
ATOM 2514 N N . ASN B 1 128 ? -4.043 -5.711 -15.555 1 88.69 128 ASN B N 1
ATOM 2515 C CA . ASN B 1 128 ? -2.637 -5.691 -15.945 1 88.69 128 ASN B CA 1
ATOM 2516 C C . ASN B 1 128 ? -1.843 -4.672 -15.133 1 88.69 128 ASN B C 1
ATOM 2518 O O . ASN B 1 128 ? -2.088 -3.469 -15.234 1 88.69 128 ASN B O 1
ATOM 2522 N N . MET B 1 129 ? -0.878 -5.234 -14.367 1 86.38 129 MET B N 1
ATOM 2523 C CA . MET B 1 129 ? -0.075 -4.371 -13.5 1 86.38 129 MET B CA 1
ATOM 2524 C C . MET B 1 129 ? 1.288 -4.098 -14.133 1 86.38 129 MET B C 1
ATOM 2526 O O . MET B 1 129 ? 2.174 -3.539 -13.477 1 86.38 129 MET B O 1
ATOM 2530 N N . GLY B 1 130 ? 1.475 -4.641 -15.273 1 74.19 130 GLY B N 1
ATOM 2531 C CA . GLY B 1 130 ? 2.766 -4.484 -15.93 1 74.19 130 GLY B CA 1
ATOM 2532 C C . GLY B 1 130 ? 3.076 -3.047 -16.297 1 74.19 130 GLY B C 1
ATOM 2533 O O . GLY B 1 130 ? 2.166 -2.234 -16.469 1 74.19 130 GLY B O 1
ATOM 2534 N N . GLU B 1 131 ? 4.375 -2.598 -15.992 1 59.41 131 GLU B N 1
ATOM 2535 C CA . GLU B 1 131 ? 4.824 -1.254 -16.344 1 59.41 131 GLU B CA 1
ATOM 2536 C C . GLU B 1 131 ? 4.895 -1.074 -17.859 1 59.41 131 GLU B C 1
ATOM 2538 O O . GLU B 1 131 ? 5.152 -2.031 -18.594 1 59.41 131 GLU B O 1
ATOM 2543 N N . ARG B 1 132 ? 4.254 0.045 -18.344 1 50.88 132 ARG B N 1
ATOM 2544 C CA . ARG B 1 132 ? 4.312 0.393 -19.766 1 50.88 132 ARG B CA 1
ATOM 2545 C C . ARG B 1 132 ? 5.746 0.343 -20.281 1 50.88 132 ARG B C 1
ATOM 2547 O O . ARG B 1 132 ? 5.973 0.271 -21.484 1 50.88 132 ARG B O 1
ATOM 2554 N N . GLY B 1 133 ? 6.785 0.067 -19.359 1 53.72 133 GLY B N 1
ATOM 2555 C CA . GLY B 1 133 ? 8.172 0.031 -19.797 1 53.72 133 GLY B CA 1
ATOM 2556 C C . GLY B 1 133 ? 8.961 -1.102 -19.172 1 53.72 133 GLY B C 1
ATOM 2557 O O . GLY B 1 133 ? 8.422 -1.887 -18.391 1 53.72 133 GLY B O 1
ATOM 2558 N N . THR B 1 134 ? 10.133 -1.422 -19.859 1 56.44 134 THR B N 1
ATOM 2559 C CA . THR B 1 134 ? 11.039 -2.455 -19.391 1 56.44 134 THR B CA 1
ATOM 2560 C C . THR B 1 134 ? 11.586 -2.102 -18 1 56.44 134 THR B C 1
ATOM 2562 O O . THR B 1 134 ? 12.234 -1.069 -17.828 1 56.44 134 THR B O 1
ATOM 2565 N N . SER B 1 135 ? 11.047 -2.689 -16.984 1 69.38 135 SER B N 1
ATOM 2566 C CA . SER B 1 135 ? 11.602 -2.521 -15.641 1 69.38 135 SER B CA 1
ATOM 2567 C C . SER B 1 135 ? 12.984 -3.16 -15.531 1 69.38 135 SER B C 1
ATOM 2569 O O . SER B 1 135 ? 13.211 -4.246 -16.062 1 69.38 135 SER B O 1
ATOM 2571 N N . PRO B 1 136 ? 13.906 -2.338 -15.039 1 79.62 136 PRO B N 1
ATOM 2572 C CA . PRO B 1 136 ? 15.242 -2.898 -14.875 1 79.62 136 PRO B CA 1
ATOM 2573 C C . PRO B 1 136 ? 15.297 -4.016 -13.828 1 79.62 136 PRO B C 1
ATOM 2575 O O . PRO B 1 136 ? 16.328 -4.676 -13.68 1 79.62 136 PRO B O 1
ATOM 2578 N N . TYR B 1 137 ? 14.148 -4.223 -13.203 1 87.88 137 TYR B N 1
ATOM 2579 C CA . TYR B 1 137 ? 14.125 -5.266 -12.18 1 87.88 137 TYR B CA 1
ATOM 2580 C C . TYR B 1 137 ? 13.242 -6.43 -12.609 1 87.88 137 TYR B C 1
ATOM 2582 O O . TYR B 1 137 ? 12.148 -6.227 -13.141 1 87.88 137 TYR B O 1
ATOM 2590 N N . SER B 1 138 ? 13.727 -7.551 -12.516 1 90.31 138 SER B N 1
ATOM 2591 C CA . SER B 1 138 ? 12.969 -8.781 -12.75 1 90.31 138 SER B CA 1
ATOM 2592 C C . SER B 1 138 ? 13.633 -9.969 -12.07 1 90.31 138 SER B C 1
ATOM 2594 O O . SER B 1 138 ? 14.82 -9.922 -11.734 1 90.31 138 SER B O 1
ATOM 2596 N N . SER B 1 139 ? 12.836 -11.008 -11.914 1 93.56 139 SER B N 1
ATOM 2597 C CA . SER B 1 139 ? 13.367 -12.234 -11.328 1 93.56 139 SER B CA 1
ATOM 2598 C C . SER B 1 139 ? 14.453 -12.836 -12.203 1 93.56 139 SER B C 1
ATOM 2600 O O . SER B 1 139 ? 15.445 -13.359 -11.695 1 93.56 139 SER B O 1
ATOM 2602 N N . THR B 1 140 ? 14.25 -12.719 -13.469 1 93.44 140 THR B N 1
ATOM 2603 C CA . THR B 1 140 ? 15.234 -13.211 -14.422 1 93.44 140 THR B CA 1
ATOM 2604 C C . THR B 1 140 ? 16.562 -12.469 -14.266 1 93.44 140 THR B C 1
ATOM 2606 O O . THR B 1 140 ? 17.625 -13.094 -14.219 1 93.44 140 THR B O 1
ATOM 2609 N N . VAL B 1 141 ? 16.531 -11.195 -14.164 1 94.56 141 VAL B N 1
ATOM 2610 C CA . VAL B 1 141 ? 17.734 -10.383 -13.977 1 94.56 141 VAL B CA 1
ATOM 2611 C C . VAL B 1 141 ? 18.453 -10.797 -12.695 1 94.56 141 VAL B C 1
ATOM 2613 O O . VAL B 1 141 ? 19.688 -10.891 -12.664 1 94.56 141 VAL B O 1
ATOM 2616 N N . MET B 1 142 ? 17.703 -11.125 -11.672 1 96.75 142 MET B N 1
ATOM 2617 C CA . MET B 1 142 ? 18.281 -11.508 -10.391 1 96.75 142 MET B CA 1
ATOM 2618 C C . MET B 1 142 ? 18.984 -12.867 -10.484 1 96.75 142 MET B C 1
ATOM 2620 O O . MET B 1 142 ? 20.094 -13.031 -10 1 96.75 142 MET B O 1
ATOM 2624 N N . ARG B 1 143 ? 18.297 -13.766 -11.094 1 96.56 143 ARG B N 1
ATOM 2625 C CA . ARG B 1 143 ? 18.906 -15.078 -11.25 1 96.56 143 ARG B CA 1
ATOM 2626 C C . ARG B 1 143 ? 20.156 -15.008 -12.117 1 96.56 143 ARG B C 1
ATOM 2628 O O . ARG B 1 143 ? 21.156 -15.664 -11.836 1 96.56 143 ARG B O 1
ATOM 2635 N N . ASP B 1 144 ? 20.109 -14.188 -13.125 1 96.5 144 ASP B N 1
ATOM 2636 C CA . ASP B 1 144 ? 21.281 -13.984 -13.969 1 96.5 144 ASP B CA 1
ATOM 2637 C C . ASP B 1 144 ? 22.422 -13.367 -13.164 1 96.5 144 ASP B C 1
ATOM 2639 O O . ASP B 1 144 ? 23.594 -13.734 -13.352 1 96.5 144 ASP B O 1
ATOM 2643 N N . ALA B 1 145 ? 22.125 -12.438 -12.391 1 97.12 145 ALA B N 1
ATOM 2644 C CA . ALA B 1 145 ? 23.125 -11.812 -11.523 1 97.12 145 ALA B CA 1
ATOM 2645 C C . ALA B 1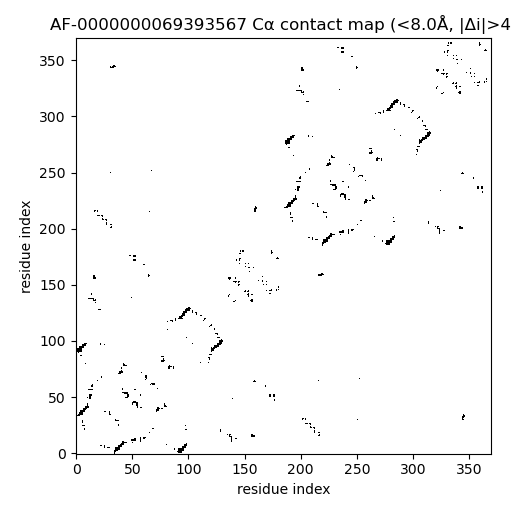 145 ? 23.797 -12.852 -10.625 1 97.12 145 ALA B C 1
ATOM 2647 O O . ALA B 1 145 ? 25.016 -12.82 -10.43 1 97.12 145 ALA B O 1
ATOM 2648 N N . VAL B 1 146 ? 23.016 -13.703 -10.078 1 96.94 146 VAL B N 1
ATOM 2649 C CA . VAL B 1 146 ? 23.547 -14.75 -9.211 1 96.94 146 VAL B CA 1
ATOM 2650 C C . VAL B 1 146 ? 24.5 -15.641 -10.008 1 96.94 146 VAL B C 1
ATOM 2652 O O . VAL B 1 146 ? 25.594 -15.953 -9.539 1 96.94 146 VAL B O 1
ATOM 2655 N N . LYS B 1 147 ? 24.125 -16.031 -11.203 1 95.94 147 LYS B N 1
ATOM 2656 C CA . LYS B 1 147 ? 24.953 -16.859 -12.055 1 95.94 147 LYS B CA 1
ATOM 2657 C C . LYS B 1 147 ? 26.297 -16.188 -12.336 1 95.94 147 LYS B C 1
ATOM 2659 O O . LYS B 1 147 ? 27.328 -16.875 -12.414 1 95.94 147 LYS B O 1
ATOM 2664 N N . ARG B 1 148 ? 26.281 -14.945 -12.391 1 97.12 148 ARG B N 1
ATOM 2665 C CA . ARG B 1 148 ? 27.484 -14.195 -12.758 1 97.12 148 ARG B CA 1
ATOM 2666 C C . ARG B 1 148 ? 28.219 -13.703 -11.523 1 97.12 148 ARG B C 1
ATOM 2668 O O . ARG B 1 148 ? 29.156 -12.898 -11.625 1 97.12 148 ARG B O 1
ATOM 2675 N N . ASN B 1 149 ? 27.781 -14.062 -10.391 1 96.94 149 ASN B N 1
ATOM 2676 C CA . ASN B 1 149 ? 28.344 -13.625 -9.125 1 96.94 149 ASN B CA 1
ATOM 2677 C C . ASN B 1 149 ? 28.344 -12.102 -9.008 1 96.94 149 ASN B C 1
ATOM 2679 O O . ASN B 1 149 ? 29.344 -11.5 -8.617 1 96.94 149 ASN B O 1
ATOM 2683 N N . ASP B 1 150 ? 27.266 -11.547 -9.453 1 97.19 150 ASP B N 1
ATOM 2684 C CA . ASP B 1 150 ? 27.078 -10.102 -9.484 1 97.19 150 ASP B CA 1
ATOM 2685 C C . ASP B 1 150 ? 26.141 -9.641 -8.367 1 97.19 150 ASP B C 1
ATOM 2687 O O . ASP B 1 150 ? 24.984 -9.312 -8.625 1 97.19 150 ASP B O 1
ATOM 2691 N N . ILE B 1 151 ? 26.672 -9.461 -7.176 1 96.81 151 ILE B N 1
ATOM 2692 C CA . ILE B 1 151 ? 25.891 -9.133 -5.988 1 96.81 151 ILE B CA 1
ATOM 2693 C C . ILE B 1 151 ? 25.344 -7.715 -6.109 1 96.81 151 ILE B C 1
ATOM 2695 O O . ILE B 1 151 ? 24.266 -7.414 -5.574 1 96.81 151 ILE B O 1
ATOM 2699 N N . GLU B 1 152 ? 26 -6.891 -6.812 1 95.5 152 GLU B N 1
ATOM 2700 C CA . GLU B 1 152 ? 25.547 -5.504 -6.965 1 95.5 152 GLU B CA 1
ATOM 2701 C C . GLU B 1 152 ? 24.234 -5.426 -7.73 1 95.5 152 GLU B C 1
ATOM 2703 O O . GLU B 1 152 ? 23.281 -4.793 -7.273 1 95.5 152 GLU B O 1
ATOM 2708 N N . THR B 1 153 ? 24.203 -6.086 -8.812 1 95.44 153 THR B N 1
ATOM 2709 C CA . THR B 1 153 ? 22.984 -6.121 -9.617 1 95.44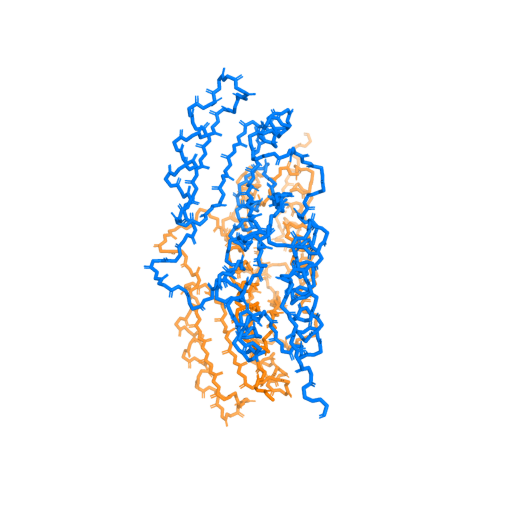 153 THR B CA 1
ATOM 2710 C C . THR B 1 153 ? 21.844 -6.801 -8.852 1 95.44 153 THR B C 1
ATOM 2712 O O . THR B 1 153 ? 20.703 -6.344 -8.891 1 95.44 153 THR B O 1
ATOM 2715 N N . PHE B 1 154 ? 22.188 -7.855 -8.164 1 97.5 154 PHE B N 1
ATOM 2716 C CA . PHE B 1 154 ? 21.203 -8.562 -7.352 1 97.5 154 PHE B CA 1
ATOM 2717 C C . PHE B 1 154 ? 20.594 -7.629 -6.316 1 97.5 154 PHE B C 1
ATOM 2719 O O . PHE B 1 154 ? 19.359 -7.539 -6.203 1 97.5 154 PHE B O 1
ATOM 2726 N N . SER B 1 155 ? 21.391 -6.906 -5.641 1 95.88 155 SER B N 1
ATOM 2727 C CA . SER B 1 155 ? 20.969 -6.027 -4.551 1 95.88 155 SER B CA 1
ATOM 2728 C C . SER B 1 155 ? 20.172 -4.836 -5.078 1 95.88 155 SER B C 1
ATOM 2730 O O . SER B 1 155 ? 19.281 -4.328 -4.395 1 95.88 155 SER B O 1
ATOM 2732 N N . TYR B 1 156 ? 20.5 -4.48 -6.324 1 93.12 156 TYR B N 1
ATOM 2733 C CA . TYR B 1 156 ? 19.812 -3.363 -6.961 1 93.12 156 TYR B CA 1
ATOM 2734 C C . TYR B 1 156 ? 18.328 -3.67 -7.145 1 93.12 156 TYR B C 1
ATOM 2736 O O . TYR B 1 156 ? 17.5 -2.758 -7.188 1 93.12 156 TYR B O 1
ATOM 2744 N N . CYS B 1 157 ? 17.953 -4.887 -7.125 1 95 157 CYS B N 1
ATOM 2745 C CA . CYS B 1 157 ? 16.594 -5.312 -7.387 1 95 157 CYS B CA 1
ATOM 2746 C C . CYS B 1 157 ? 15.805 -5.461 -6.086 1 95 157 CYS B C 1
ATOM 2748 O O . CYS B 1 157 ? 14.641 -5.848 -6.098 1 95 157 CYS B O 1
ATOM 2750 N N . LEU B 1 158 ? 16.422 -5.168 -4.965 1 95.94 158 LEU B N 1
ATOM 2751 C CA . LEU B 1 158 ? 15.789 -5.406 -3.678 1 95.94 158 LEU B CA 1
ATOM 2752 C C . LEU B 1 158 ? 15.586 -4.102 -2.92 1 95.94 158 LEU B C 1
ATOM 2754 O O . LEU B 1 158 ? 16.359 -3.16 -3.072 1 95.94 158 LEU B O 1
ATOM 2758 N N . PRO B 1 159 ? 14.484 -4.117 -2.143 1 92.19 159 PRO B N 1
ATOM 2759 C CA . PRO B 1 159 ? 14.258 -2.914 -1.338 1 92.19 159 PRO B CA 1
ATOM 2760 C C . PRO B 1 159 ? 15.305 -2.725 -0.244 1 92.19 159 PRO B C 1
ATOM 2762 O O . PRO B 1 159 ? 15.867 -3.703 0.256 1 92.19 159 PRO B O 1
ATOM 2765 N N . GLY B 1 160 ? 15.43 -1.433 0.128 1 87.94 160 GLY B N 1
ATOM 2766 C CA . GLY B 1 160 ? 16.297 -1.121 1.26 1 87.94 160 GLY B CA 1
ATOM 2767 C C . GLY B 1 160 ? 17.766 -1.216 0.931 1 87.94 160 GLY B C 1
ATOM 2768 O O . GLY B 1 160 ? 18.156 -1.181 -0.24 1 87.94 160 GLY B O 1
ATOM 2769 N N . ASN B 1 161 ? 18.625 -1.208 2.012 1 84.94 161 ASN B N 1
ATOM 2770 C CA . ASN B 1 161 ? 20.062 -1.249 1.843 1 84.94 161 ASN B CA 1
ATOM 2771 C C . ASN B 1 161 ? 20.719 -2.195 2.846 1 84.94 161 ASN B C 1
ATOM 2773 O O . ASN B 1 161 ? 21.844 -1.955 3.287 1 84.94 161 ASN B O 1
ATOM 2777 N N . ASP B 1 162 ? 19.969 -3.238 3.111 1 91.38 162 ASP B N 1
ATOM 2778 C CA . ASP B 1 162 ? 20.5 -4.227 4.043 1 91.38 162 ASP B CA 1
ATOM 2779 C C . ASP B 1 162 ? 21.469 -5.184 3.342 1 91.38 162 ASP B C 1
ATOM 2781 O O . ASP B 1 162 ? 21.047 -6.238 2.855 1 91.38 162 ASP B O 1
ATOM 2785 N N . ILE B 1 163 ? 22.719 -4.863 3.361 1 93.06 163 ILE B N 1
ATOM 2786 C CA . ILE B 1 163 ? 23.734 -5.59 2.621 1 93.06 163 ILE B CA 1
ATOM 2787 C C . ILE B 1 163 ? 23.844 -7.023 3.146 1 93.06 163 ILE B C 1
ATOM 2789 O O . ILE B 1 163 ? 23.969 -7.969 2.367 1 93.06 163 ILE B O 1
ATOM 2793 N N . LYS B 1 164 ? 23.766 -7.105 4.422 1 96.56 164 LYS B N 1
ATOM 2794 C CA . LYS B 1 164 ? 23.859 -8.43 5.031 1 96.56 164 LYS B CA 1
ATOM 2795 C C . LYS B 1 164 ? 22.719 -9.336 4.57 1 96.56 164 LYS B C 1
ATOM 2797 O O . LYS B 1 164 ? 22.953 -10.477 4.18 1 96.56 164 LYS B O 1
ATOM 2802 N N . LEU B 1 165 ? 21.547 -8.844 4.629 1 97.25 165 LEU B N 1
ATOM 2803 C CA . LEU B 1 165 ? 20.375 -9.609 4.195 1 97.25 165 LEU B CA 1
ATOM 2804 C C . LEU B 1 165 ? 20.484 -9.969 2.719 1 97.25 165 LEU B C 1
ATOM 2806 O O . LEU B 1 165 ? 20.188 -11.094 2.326 1 97.25 165 LEU B O 1
ATOM 2810 N N . ASN B 1 166 ? 20.922 -9.008 1.92 1 97.69 166 ASN B N 1
ATOM 2811 C CA . ASN B 1 166 ? 21.094 -9.25 0.49 1 97.69 166 ASN B CA 1
ATOM 2812 C C . ASN B 1 166 ? 22.094 -10.375 0.219 1 97.69 166 ASN B C 1
ATOM 2814 O O . ASN B 1 166 ? 21.844 -11.234 -0.625 1 97.69 166 ASN B O 1
ATOM 2818 N N . MET B 1 167 ? 23.156 -10.359 0.939 1 97.62 167 MET B N 1
ATOM 2819 C CA . MET B 1 167 ? 24.172 -11.383 0.759 1 97.62 167 MET B CA 1
ATOM 2820 C C . MET B 1 167 ? 23.656 -12.758 1.175 1 97.62 167 MET B C 1
ATOM 2822 O O . MET B 1 167 ? 23.969 -13.766 0.533 1 97.62 167 MET B O 1
ATOM 2826 N N . GLU B 1 168 ? 22.922 -12.734 2.23 1 98.06 168 GLU B N 1
ATOM 2827 C CA . GLU B 1 168 ? 22.344 -13.992 2.691 1 98.06 168 GLU B CA 1
ATOM 2828 C C . GLU B 1 168 ? 21.453 -14.617 1.616 1 98.06 168 GLU B C 1
ATOM 2830 O O . GLU B 1 168 ? 21.594 -15.797 1.3 1 98.06 168 GLU B O 1
ATOM 2835 N N . TYR B 1 169 ? 20.609 -13.828 1.062 1 98.25 169 TYR B N 1
ATOM 2836 C CA . TYR B 1 169 ? 19.703 -14.375 0.054 1 98.25 169 TYR B CA 1
ATOM 2837 C C . TYR B 1 169 ? 20.453 -14.664 -1.244 1 98.25 169 TYR B C 1
ATOM 2839 O O . TYR B 1 169 ? 20.125 -15.609 -1.962 1 98.25 169 TYR B O 1
ATOM 2847 N N . PHE B 1 170 ? 21.469 -13.844 -1.585 1 98 170 PHE B N 1
ATOM 2848 C CA . PHE B 1 170 ? 22.312 -14.141 -2.729 1 98 170 PHE B CA 1
ATOM 2849 C C . PHE B 1 170 ? 22.891 -15.547 -2.621 1 98 170 PHE B C 1
ATOM 2851 O O . PHE B 1 170 ? 22.828 -16.312 -3.578 1 98 170 PHE B O 1
ATOM 2858 N N . ASP B 1 171 ? 23.359 -15.898 -1.474 1 97.62 171 ASP B N 1
ATOM 2859 C CA . ASP B 1 171 ? 23.953 -17.203 -1.224 1 97.62 171 ASP B CA 1
ATOM 2860 C C . ASP B 1 171 ? 22.906 -18.312 -1.265 1 97.62 171 ASP B C 1
ATOM 2862 O O . ASP B 1 171 ? 23.141 -19.375 -1.84 1 97.62 171 ASP B O 1
ATOM 2866 N N . ILE B 1 172 ? 21.828 -18.078 -0.629 1 97.62 172 ILE B N 1
ATOM 2867 C CA . ILE B 1 172 ? 20.766 -19.062 -0.587 1 97.62 172 ILE B CA 1
ATOM 2868 C C . ILE B 1 172 ? 20.297 -19.391 -2.008 1 97.62 172 ILE B C 1
ATOM 2870 O O . ILE B 1 172 ? 20.188 -20.562 -2.379 1 97.62 172 ILE B O 1
ATOM 2874 N N . ILE B 1 173 ? 20.109 -18.375 -2.793 1 97.31 173 ILE B N 1
ATOM 2875 C CA . ILE B 1 173 ? 19.594 -18.562 -4.148 1 97.31 173 ILE B CA 1
ATOM 2876 C C . ILE B 1 173 ? 20.656 -19.234 -5.008 1 97.31 173 ILE B C 1
ATOM 2878 O O . ILE B 1 173 ? 20.344 -20.109 -5.812 1 97.31 173 ILE B O 1
ATOM 2882 N N . SER B 1 174 ? 21.875 -18.859 -4.824 1 96.38 174 SER B N 1
ATOM 2883 C CA . SER B 1 174 ? 22.984 -19.516 -5.512 1 96.38 174 SER B CA 1
ATOM 2884 C C . SER B 1 174 ? 22.984 -21.016 -5.258 1 96.38 174 SER B C 1
ATOM 2886 O O . SER B 1 174 ? 23.172 -21.812 -6.188 1 96.38 174 SER B O 1
ATOM 2888 N N . THR B 1 175 ? 22.766 -21.359 -4.039 1 95.94 175 THR B N 1
ATOM 2889 C CA . THR B 1 175 ? 22.734 -22.766 -3.648 1 95.94 175 THR B CA 1
ATOM 2890 C C . THR B 1 175 ? 21.609 -23.5 -4.363 1 95.94 175 THR B C 1
ATOM 2892 O O . THR B 1 175 ? 21.828 -24.578 -4.934 1 95.94 175 THR B O 1
ATOM 2895 N N . TYR B 1 176 ? 20.438 -22.938 -4.418 1 95.94 176 TYR B N 1
ATOM 2896 C CA . TYR B 1 176 ? 19.297 -23.609 -5.016 1 95.94 176 TYR B CA 1
ATOM 2897 C C . TYR B 1 176 ? 19.422 -23.625 -6.535 1 95.94 176 TYR B C 1
ATOM 2899 O O . TYR B 1 176 ? 18.844 -24.516 -7.195 1 95.94 176 TYR B O 1
ATOM 2907 N N . MET B 1 177 ? 20.156 -22.672 -7.023 1 95.5 177 MET B N 1
ATOM 2908 C CA . MET B 1 177 ? 20.359 -22.641 -8.469 1 95.5 177 MET B CA 1
ATOM 2909 C C . MET B 1 177 ? 21.5 -23.578 -8.867 1 95.5 177 MET B C 1
ATOM 2911 O O . MET B 1 177 ? 21.703 -23.844 -10.055 1 95.5 177 MET B O 1
ATOM 2915 N N . GLY B 1 178 ? 22.266 -24.047 -7.871 1 92.31 178 GLY B N 1
ATOM 2916 C CA . GLY B 1 178 ? 23.391 -24.922 -8.148 1 92.31 178 GLY B CA 1
ATOM 2917 C C . GLY B 1 178 ? 24.594 -24.203 -8.711 1 92.31 178 GLY B C 1
ATOM 2918 O O . GLY B 1 178 ? 25.344 -24.766 -9.516 1 92.31 178 GLY B O 1
ATOM 2919 N N . VAL B 1 179 ? 24.688 -22.953 -8.453 1 87.88 179 VAL B N 1
ATOM 2920 C CA . VAL B 1 179 ? 25.797 -22.141 -8.922 1 87.88 179 VAL B CA 1
ATOM 2921 C C . VAL B 1 179 ? 26.906 -22.125 -7.867 1 87.88 179 VAL B C 1
ATOM 2923 O O . VAL B 1 179 ? 26.625 -22.062 -6.668 1 87.88 179 VAL B O 1
ATOM 2926 N N . LYS B 1 180 ? 28.188 -22.656 -8.07 1 68.12 180 LYS B N 1
ATOM 2927 C CA . LYS B 1 180 ? 29.328 -22.656 -7.16 1 68.12 180 LYS B CA 1
ATOM 2928 C C . LYS B 1 180 ? 29.984 -21.266 -7.105 1 68.12 180 LYS B C 1
ATOM 2930 O O . LYS B 1 180 ? 30.547 -20.797 -8.102 1 68.12 180 LYS B O 1
ATOM 2935 N N . ASN B 1 181 ? 29.281 -20.297 -6.555 1 59.5 181 ASN B N 1
ATOM 2936 C CA . ASN B 1 181 ? 29.938 -19 -6.453 1 59.5 181 ASN B CA 1
ATOM 2937 C C . ASN B 1 181 ? 31.203 -19.094 -5.609 1 59.5 181 ASN B C 1
ATOM 2939 O O . ASN B 1 181 ? 31.188 -19.641 -4.508 1 59.5 181 ASN B O 1
ATOM 2943 N N . VAL B 1 182 ? 32.344 -19.328 -6.156 1 45.28 182 VAL B N 1
ATOM 2944 C CA . VAL B 1 182 ? 33.656 -19.328 -5.52 1 45.28 182 VAL B CA 1
ATOM 2945 C C . VAL B 1 182 ? 33.812 -18.094 -4.648 1 45.28 182 VAL B C 1
ATOM 2947 O O . VAL B 1 182 ? 33.688 -16.969 -5.133 1 45.28 182 VAL B O 1
ATOM 2950 N N . ILE B 1 183 ? 33.344 -18.109 -3.527 1 44.69 183 ILE B N 1
ATOM 2951 C CA . ILE B 1 183 ? 33.781 -17.062 -2.594 1 44.69 183 ILE B CA 1
ATOM 2952 C C . ILE B 1 183 ? 35.281 -16.828 -2.723 1 44.69 183 ILE B C 1
ATOM 2954 O O . ILE B 1 183 ? 36.062 -17.766 -2.613 1 44.69 183 ILE B O 1
ATOM 2958 N N . GLN B 1 184 ? 35.719 -16 -3.619 1 35.06 184 GLN B N 1
ATOM 2959 C CA . GLN B 1 184 ? 37.125 -15.648 -3.447 1 35.06 184 GLN B CA 1
ATOM 2960 C C . GLN B 1 184 ? 37.438 -15.289 -1.995 1 35.06 184 GLN B C 1
ATOM 2962 O O . GLN B 1 184 ? 36.906 -14.312 -1.468 1 35.06 184 GLN B O 1
ATOM 2967 N N . SER B 1 185 ? 37.625 -16.234 -1.17 1 28.66 185 SER B N 1
ATOM 2968 C CA . SER B 1 185 ? 38.406 -15.953 0.017 1 28.66 185 SER B CA 1
ATOM 2969 C C . SER B 1 185 ? 39.719 -15.273 -0.353 1 28.66 185 SER B C 1
ATOM 2971 O O . SER B 1 185 ? 40.344 -15.602 -1.373 1 28.66 185 SER B O 1
#

Solvent-accessible surface area (backbone atoms only — not comparable to full-atom values): 20063 Å² total; per-residue (Å²): 132,75,29,33,37,35,34,37,64,42,64,38,50,48,70,45,36,70,51,36,55,57,55,26,50,39,52,27,46,29,39,62,36,63,48,36,40,52,40,35,40,68,44,62,64,61,42,86,68,85,25,38,50,54,48,70,57,38,52,50,49,42,38,69,64,41,54,86,50,46,88,34,54,53,83,84,69,42,84,41,73,65,50,28,46,38,59,46,43,78,74,26,39,27,39,36,39,47,33,47,52,90,49,33,67,60,48,48,53,53,54,57,68,39,46,73,72,74,31,70,53,81,42,81,44,70,43,68,63,42,64,101,54,89,63,93,49,48,35,65,56,36,54,50,19,49,72,67,68,31,64,66,64,35,44,68,28,40,43,48,79,55,60,66,59,44,51,51,51,50,50,53,50,25,56,56,60,66,47,85,74,76,70,83,120,132,74,30,34,37,35,33,37,64,43,66,39,48,47,69,43,35,71,51,35,54,56,54,24,51,37,52,28,46,28,39,63,37,62,46,36,41,51,39,33,40,67,43,61,63,62,42,86,67,85,26,38,48,54,47,68,58,36,53,49,51,41,38,69,64,42,54,86,50,46,89,34,53,54,82,85,70,44,83,42,74,65,52,27,46,38,60,46,42,78,74,26,39,27,39,36,40,47,33,47,54,89,48,33,68,60,48,49,53,52,54,58,67,39,46,74,72,73,32,69,54,80,42,82,44,71,44,70,62,41,66,101,54,89,62,94,48,48,34,64,57,35,53,50,18,51,71,66,66,31,63,65,63,35,46,68,29,39,43,48,78,56,60,68,61,45,50,52,49,50,51,54,50,25,56,55,61,66,47,83,70,71,72,81,119

Nearest PDB structures (foldseek):
  3do8-assembly1_A  TM=6.657E-01  e=7.437E-03  Archaeoglobus fulgidus
  9cm8-assembly1_A  TM=4.051E-01  e=1.219E-01  Paenibacillus alvei
  7vyy-assembly1_B  TM=4.202E-01  e=1.572E-01  Streptomyces kasugaensis
  5enz-assembly1_B  TM=3.822E-01  e=2.028E-01  Staphylococcus aureus
  5enz-assembly1_A  TM=3.918E-01  e=1.455E+00  Staphylococcus aureus

Radius of gyration: 22.95 Å; Cα contacts (8 Å, |Δi|>4): 613; chains: 2; bounding box: 74×56×41 Å

InterPro domains:
  IPR004821 Cytidyltransferase-like domain [PF01467] (8-143)
  IPR014729 Rossmann-like alpha/beta/alpha sandwich fold [G3DSA:3.40.50.620] (1-168)

Secondary structure (DSSP, 8-state):
---EEEEEEE--TT--TTHHHHHHHHHHHHHHSTTEEEEEEE-----SSS--S-HHHHHHHHHHH-GGGGGGB-S---SSHHHHHHHHHTT-SEEEEEE-HHHHHHHHHHHHHHBTTTB--SEEEEEE---SS--S--HHHHHHHHHTT-HHHHHHTSSS--HHHHHHHHHHHHHHHT-------/---EEEEEEE--TT--TTHHHHHHHHHHHHHHSTTEEEEEEE-----SSS--S-HHHHHHHHHHH-GGGGGGB-S---SSHHHHHHHHHTT-SEEEEEE-HHHHHHHHHHHHHHBTTTB--SEEEEEE---SS--S--HHHHHHHHHTT-HHHHHHTSSS--HHHHHHHHHHHHHHHT-------

Foldseek 3Di:
DFAEEEEEEDQCLPPFPLCVQLLVVSVVVQVVDPRYAYAYEHAQDDDLPLRLDGPVLRLVQCCVQPVVCNVRYDDDADNDPLRRVLVCLVPGQYYEYEDEPVCQVVCVVVVVVCAVPSHPHPYYHYDHPYDPDDDLADSVQLLVCLLVVNLPSNVVGTPDDPSVVSVVVSVVSCVSNVRPPPPPD/DFAEEEEEEDQCLPPFPLCVQLLVVSVVVQVVDPRYAYAYEHAQDDDLPLRLDGPVLRLVQCCVQPVVCNVRYDDDADNDPLRRVLVCLVPGQYYEYEDEPVCQVVCVVVVVVCAVPSHPHPYYHYDHPHDPDDDLADSVQLLVCLLVVNLPSNVVGTPDDPSVVSVVVSVVSCVSNVRPPPPPD

pLDDT: mean 91.21, std 11.67, range [27.78, 98.44]

Organism: NCBI:txid1141136